Protein AF-A0A1Y4NPI0-F1 (afdb_monomer)

Sequence (183 aa):
MVLFSGTSCQINGLKGFLSKEYDKLYYVDVICHGTPSPKLWRKYVDYVEKQKNAKLISVNFRCKDDSWKDFGNKRIDEHHKAMYISKDTDPYMVMFLRDYCLRPSCYECVAKKNHKSDLTIADFWGIDNVAPEMNDGKGTSLVITRTDKGDSLFEIVSKNLIKKAVSYEVGVSHNPSEYSSVR

pLDDT: mean 94.86, std 5.23, range [67.56, 98.5]

Mean predicted aligned error: 3.74 Å

Foldseek 3Di:
DEEDEEALVVVVVVCVVVVDDDLPYAYEYELDQFDFDPVVVVVLQVVVCVVVVFHWDDKDQFAAVPANVFGGMWTATPVRDIDTDGLCPRPVSVCVVLVNGGDPCLQVPCSLVPGDGQKYKYFQPPCCPQPVVQCPRNTDMDMDGDDPSSVVVCVVCVVVDDDDDDDPCSRCVRPCSNRHGDD

Solvent-accessible surface area (backbone atoms only — not comparable to full-atom values): 10568 Å² total; per-residue (Å²): 124,45,78,50,74,48,40,39,56,53,48,45,49,50,52,64,70,63,73,64,89,53,97,54,57,44,37,36,24,36,64,50,71,66,50,61,48,73,70,56,51,52,53,50,50,54,51,52,23,65,75,66,75,45,54,77,73,47,76,37,81,72,35,46,92,90,26,72,87,71,40,16,29,34,36,27,32,74,85,68,51,75,43,80,43,51,38,88,70,36,67,67,43,42,32,53,80,59,54,72,44,49,39,75,64,32,55,65,36,62,33,39,80,52,75,72,43,21,31,38,38,38,75,36,45,60,36,77,80,75,45,46,92,66,58,84,74,78,76,45,73,36,76,45,69,66,35,74,69,23,43,58,55,46,58,75,53,44,85,81,50,96,81,79,92,73,56,69,69,69,58,42,69,60,38,58,39,51,67,39,52,50,116

Radius of gyration: 18.66 Å; Cα contacts (8 Å, |Δi|>4): 265; chains: 1; bounding box: 44×39×47 Å

Nearest PDB structures (foldseek):
  5z6u-assembly1_A  TM=3.342E-01  e=1.983E+00  Scheffersomyces stipitis CBS 6054
  7sbc-assembly1_D  TM=3.776E-01  e=4.586E+00  Acinetobacter baumannii
  7sbc-assembly1_A  TM=2.989E-01  e=3.115E+00  Acinetobacter baumannii
  7sbc-assembly1_B  TM=2.983E-01  e=5.936E+00  Acinetobacter baumannii

Structure (mmCIF, N/CA/C/O backbone):
data_AF-A0A1Y4NPI0-F1
#
_entry.id   AF-A0A1Y4NPI0-F1
#
loop_
_atom_site.group_PDB
_atom_site.id
_atom_site.type_symbol
_atom_site.label_atom_id
_atom_site.label_alt_id
_atom_site.label_comp_id
_atom_site.label_asym_id
_atom_site.label_entity_id
_atom_site.label_seq_id
_atom_site.pdbx_PDB_ins_code
_atom_site.Cartn_x
_atom_site.Cartn_y
_atom_site.Cartn_z
_atom_site.occupancy
_atom_site.B_iso_or_equiv
_atom_site.auth_seq_id
_atom_site.auth_comp_id
_atom_site.auth_asym_id
_atom_site.auth_atom_id
_atom_site.pdbx_PDB_model_num
ATOM 1 N N . MET A 1 1 ? -17.520 17.063 6.583 1.00 87.00 1 MET A N 1
ATOM 2 C CA . MET A 1 1 ? -16.908 15.743 6.832 1.00 87.00 1 MET A CA 1
ATOM 3 C C . MET A 1 1 ? -15.631 15.683 6.020 1.00 87.00 1 MET A C 1
ATOM 5 O O . MET A 1 1 ? -15.659 16.148 4.888 1.00 87.00 1 MET A O 1
ATOM 9 N N . VAL A 1 2 ? -14.540 15.184 6.594 1.00 96.81 2 VAL A N 1
ATOM 10 C CA . VAL A 1 2 ? -13.243 15.018 5.921 1.00 96.81 2 VAL A CA 1
ATOM 11 C C . VAL A 1 2 ? -12.780 13.580 6.137 1.00 96.81 2 VAL A C 1
ATOM 13 O O . VAL A 1 2 ? -12.825 13.092 7.263 1.00 96.81 2 VAL A O 1
ATOM 16 N N . LEU A 1 3 ? -12.340 12.909 5.074 1.00 97.25 3 LEU A N 1
ATOM 17 C CA . LEU A 1 3 ? -11.703 11.595 5.142 1.00 97.25 3 LEU A CA 1
ATOM 18 C C . LEU A 1 3 ? -10.249 11.752 4.709 1.00 97.25 3 LEU A C 1
ATOM 20 O O . LEU A 1 3 ? -9.977 12.242 3.614 1.00 97.25 3 LEU A O 1
ATOM 24 N N . PHE A 1 4 ? -9.325 11.349 5.572 1.00 98.19 4 PHE A N 1
ATOM 25 C CA . PHE A 1 4 ? -7.907 11.277 5.262 1.00 98.19 4 PHE A CA 1
ATOM 26 C C . PHE A 1 4 ? -7.505 9.817 5.077 1.00 98.19 4 PHE A C 1
ATOM 28 O O . PHE A 1 4 ? -7.648 9.010 5.998 1.00 98.19 4 PHE A O 1
ATOM 35 N N . SER A 1 5 ? -6.983 9.493 3.894 1.00 98.19 5 SER A N 1
ATOM 36 C CA . SER A 1 5 ? -6.496 8.155 3.570 1.00 98.19 5 SER A CA 1
ATOM 37 C C . SER A 1 5 ? -4.983 8.121 3.392 1.00 98.19 5 SER A C 1
ATOM 39 O O . SER A 1 5 ? -4.422 8.992 2.724 1.00 98.19 5 SER A O 1
ATOM 41 N N . GLY A 1 6 ? -4.323 7.091 3.917 1.00 98.00 6 GLY A N 1
ATOM 42 C CA . GLY A 1 6 ? -2.882 6.918 3.744 1.00 98.00 6 GLY A CA 1
ATOM 43 C C . GLY A 1 6 ? -2.360 5.588 4.274 1.00 98.00 6 GLY A C 1
ATOM 44 O O . GLY A 1 6 ? -3.057 4.586 4.318 1.00 98.00 6 GLY A O 1
ATOM 45 N N . THR A 1 7 ? -1.100 5.570 4.678 1.00 97.88 7 THR A N 1
ATOM 46 C CA . THR A 1 7 ? -0.498 4.469 5.442 1.00 97.88 7 THR A CA 1
ATOM 47 C C . THR A 1 7 ? -0.598 4.758 6.936 1.00 97.88 7 THR A C 1
ATOM 49 O O . THR A 1 7 ? -0.691 5.922 7.342 1.00 97.88 7 THR A O 1
ATOM 52 N N . SER A 1 8 ? -0.503 3.727 7.778 1.00 97.56 8 SER A N 1
ATOM 53 C CA . SER A 1 8 ? -0.581 3.892 9.236 1.00 97.56 8 SER A CA 1
ATOM 54 C C . SER A 1 8 ? 0.429 4.914 9.773 1.00 97.56 8 SER A C 1
ATOM 56 O O . SER A 1 8 ? 0.109 5.703 10.658 1.00 97.56 8 SER A O 1
ATOM 58 N N . CYS A 1 9 ? 1.640 4.988 9.205 1.00 98.00 9 CYS A N 1
ATOM 59 C CA . CYS A 1 9 ? 2.632 5.982 9.626 1.00 98.00 9 CYS A CA 1
ATOM 60 C C . CYS A 1 9 ? 2.266 7.421 9.217 1.00 98.00 9 CYS A C 1
ATOM 62 O O . CYS A 1 9 ? 2.554 8.349 9.973 1.00 98.00 9 CYS A O 1
ATOM 64 N N . GLN A 1 10 ? 1.589 7.624 8.082 1.00 98.19 10 GLN A N 1
ATOM 65 C CA . GLN A 1 10 ? 1.071 8.937 7.675 1.00 98.19 10 GLN A CA 1
ATOM 66 C C . GLN A 1 10 ? -0.088 9.384 8.568 1.00 98.19 10 GLN A C 1
ATOM 68 O O . GLN A 1 10 ? -0.125 10.544 8.972 1.00 98.19 10 GLN A O 1
ATOM 73 N N . ILE A 1 11 ? -0.993 8.470 8.928 1.00 98.12 11 ILE A N 1
ATOM 74 C CA . ILE A 1 11 ? -2.077 8.755 9.881 1.00 98.12 11 ILE A CA 1
ATOM 75 C C . ILE A 1 11 ? -1.506 9.100 11.252 1.00 98.12 11 ILE A C 1
ATOM 77 O O . ILE A 1 11 ? -1.892 10.109 11.841 1.00 98.12 11 ILE A O 1
ATOM 81 N N . ASN A 1 12 ? -0.535 8.326 11.739 1.00 97.31 12 ASN A N 1
ATOM 82 C CA . ASN A 1 12 ? 0.131 8.613 13.007 1.00 97.31 12 ASN A CA 1
ATOM 83 C C . ASN A 1 12 ? 0.819 9.982 12.992 1.00 97.31 12 ASN A C 1
ATOM 85 O O . ASN A 1 12 ? 0.713 10.719 13.972 1.00 97.31 12 ASN A O 1
ATOM 89 N N . GLY A 1 13 ? 1.477 10.333 11.882 1.00 97.38 13 GLY A N 1
ATOM 90 C CA . GLY A 1 13 ? 2.074 11.652 11.678 1.00 97.38 13 GLY A CA 1
ATOM 91 C C . GLY A 1 13 ? 1.036 12.774 11.710 1.00 97.38 13 GLY A C 1
ATOM 92 O O . GLY A 1 13 ? 1.218 13.748 12.437 1.00 97.38 13 GLY A O 1
ATOM 93 N N . LEU A 1 14 ? -0.082 12.617 10.993 1.00 97.81 14 LEU A N 1
ATOM 94 C CA . LEU A 1 14 ? -1.167 13.599 10.976 1.00 97.81 14 LEU A CA 1
ATOM 95 C C . LEU A 1 14 ? -1.791 13.782 12.364 1.00 97.81 14 LEU A C 1
ATOM 97 O O . LEU A 1 14 ? -1.933 14.913 12.821 1.00 97.81 14 LEU A O 1
ATOM 101 N N . LYS A 1 15 ? -2.121 12.693 13.068 1.00 96.19 15 LYS A N 1
ATOM 102 C CA . LYS A 1 15 ? -2.680 12.779 14.427 1.00 96.19 15 LYS A CA 1
ATOM 103 C C . LYS A 1 15 ? -1.695 13.411 15.409 1.00 96.19 15 LYS A C 1
ATOM 105 O O . LYS A 1 15 ? -2.104 14.222 16.235 1.00 96.19 15 LYS A O 1
ATOM 110 N N . GLY A 1 16 ? -0.407 13.081 15.295 1.00 95.75 16 GLY A N 1
ATOM 111 C CA . GLY A 1 16 ? 0.653 13.710 16.085 1.00 95.75 16 GLY A CA 1
ATOM 112 C C . GLY A 1 16 ? 0.758 15.215 15.834 1.00 95.75 16 GLY A C 1
ATOM 113 O O . GLY A 1 16 ? 0.876 15.983 16.780 1.00 95.75 16 GLY A O 1
ATOM 114 N N . PHE A 1 17 ? 0.644 15.648 14.578 1.00 97.69 17 PHE A N 1
ATOM 115 C CA . PHE A 1 17 ? 0.634 17.066 14.219 1.00 97.69 17 PHE A CA 1
ATOM 116 C C . PHE A 1 17 ? -0.606 17.799 14.752 1.00 97.69 17 PHE A C 1
ATOM 118 O O . PHE A 1 17 ? -0.489 18.872 15.336 1.00 97.69 17 PHE A O 1
ATOM 125 N N . LEU A 1 18 ? -1.794 17.215 14.579 1.00 97.31 18 LEU A N 1
ATOM 126 C CA . LEU A 1 18 ? -3.062 17.844 14.946 1.00 97.31 18 LEU A CA 1
ATOM 127 C C . LEU A 1 18 ? -3.232 18.042 16.457 1.00 97.31 18 LEU A C 1
ATOM 129 O O . LEU A 1 18 ? -3.877 19.008 16.859 1.00 97.31 18 LEU A O 1
ATOM 133 N N . SER A 1 19 ? -2.685 17.135 17.277 1.00 92.62 19 SER A N 1
ATOM 134 C CA . SER A 1 19 ? -2.681 17.208 18.751 1.00 92.62 19 SER A CA 1
ATOM 135 C C . SER A 1 19 ? -4.059 17.375 19.419 1.00 92.62 19 SER A C 1
ATOM 137 O O . SER A 1 19 ? -4.144 17.729 20.592 1.00 92.62 19 SER A O 1
ATOM 139 N N . LYS A 1 20 ? -5.149 17.114 18.690 1.00 94.69 20 LYS A N 1
ATOM 140 C CA . LYS A 1 20 ? -6.524 17.041 19.198 1.00 94.69 20 LYS A CA 1
ATOM 141 C C . LYS A 1 20 ? -7.384 16.173 18.286 1.00 94.69 20 LYS A C 1
ATOM 143 O O . LYS A 1 20 ? -7.053 15.974 17.115 1.00 94.69 20 LYS A O 1
ATOM 148 N N . GLU A 1 21 ? -8.494 15.685 18.823 1.00 92.75 21 GLU A N 1
ATOM 149 C CA . GLU A 1 21 ? -9.473 14.910 18.065 1.00 92.75 21 GLU A CA 1
ATOM 150 C C . GLU A 1 21 ? -10.467 15.820 17.333 1.00 92.75 21 GLU A C 1
ATOM 152 O O . GLU A 1 21 ? -10.710 16.966 17.719 1.00 92.75 21 GLU A O 1
ATOM 157 N N . TYR A 1 22 ? -11.020 15.300 16.239 1.00 96.25 22 TYR A N 1
ATOM 158 C CA . TYR A 1 22 ? -11.990 15.994 15.400 1.00 96.25 22 TYR A CA 1
ATOM 159 C C . TYR A 1 22 ? -13.104 15.026 15.012 1.00 96.25 22 TYR A C 1
ATOM 161 O O . TYR A 1 22 ? -12.880 14.103 14.227 1.00 96.25 22 TYR A O 1
ATOM 169 N N . ASP A 1 23 ? -14.320 15.290 15.479 1.00 94.50 23 ASP A N 1
ATOM 170 C CA . ASP A 1 23 ? -15.471 14.395 15.279 1.00 94.50 23 ASP A CA 1
ATOM 171 C C . ASP A 1 23 ? -15.806 14.165 13.799 1.00 94.50 23 ASP A C 1
ATOM 173 O O . ASP A 1 23 ? -16.295 13.109 13.410 1.00 94.50 23 ASP A O 1
ATOM 177 N N . LYS A 1 24 ? -15.522 15.157 12.946 1.00 96.00 24 LYS A N 1
ATOM 178 C CA . LYS A 1 24 ? -15.832 15.131 11.506 1.00 96.00 24 LYS A CA 1
ATOM 179 C C . LYS A 1 24 ? -14.647 14.725 10.620 1.00 96.00 24 LYS A C 1
ATOM 181 O O . LYS A 1 24 ? -14.767 14.869 9.399 1.00 96.00 24 LYS A O 1
ATOM 186 N N . LEU A 1 25 ? -13.531 14.278 11.205 1.00 97.69 25 LEU A N 1
ATOM 187 C CA . LEU A 1 25 ? -12.340 13.793 10.499 1.00 97.69 25 LEU A CA 1
ATOM 188 C C . LEU A 1 25 ? -12.202 12.281 10.686 1.00 97.69 25 LEU A C 1
ATOM 190 O O . LEU A 1 25 ? -12.103 11.810 11.815 1.00 97.69 25 LEU A O 1
ATOM 194 N N . TYR A 1 26 ? -12.161 11.539 9.584 1.00 98.00 26 TYR A N 1
ATOM 195 C CA . TYR A 1 26 ? -12.028 10.084 9.557 1.00 98.00 26 TYR A CA 1
ATOM 196 C C . TYR A 1 26 ? -10.663 9.686 9.006 1.00 98.00 26 TYR A C 1
ATOM 198 O O . TYR A 1 26 ? -10.179 10.296 8.050 1.00 98.00 26 TYR A O 1
ATOM 206 N N . TYR A 1 27 ? -10.062 8.656 9.587 1.00 98.31 27 TYR A N 1
ATOM 207 C CA . TYR A 1 27 ? -8.740 8.160 9.225 1.00 98.31 27 TYR A CA 1
ATOM 208 C C . TYR A 1 27 ? -8.855 6.749 8.647 1.00 98.31 27 TYR A C 1
ATOM 210 O O . TYR A 1 27 ? -9.288 5.833 9.343 1.00 98.31 27 TYR A O 1
ATOM 218 N N . VAL A 1 28 ? -8.448 6.559 7.394 1.00 98.44 28 VAL A N 1
ATOM 219 C CA . VAL A 1 28 ? -8.461 5.244 6.733 1.00 98.44 28 VAL A CA 1
ATOM 220 C C . VAL A 1 28 ? -7.054 4.895 6.276 1.00 98.44 28 VAL A C 1
ATOM 222 O O . VAL A 1 28 ? -6.477 5.625 5.472 1.00 98.44 28 VAL A O 1
ATOM 225 N N . ASP A 1 29 ? -6.470 3.806 6.766 1.00 98.50 29 ASP A N 1
ATOM 226 C CA . ASP A 1 29 ? -5.200 3.307 6.229 1.00 98.50 29 ASP A CA 1
ATOM 227 C C . ASP A 1 29 ? -5.335 2.015 5.441 1.00 98.50 29 ASP A C 1
ATOM 229 O O . ASP A 1 29 ? -6.367 1.347 5.417 1.00 98.50 29 ASP A O 1
ATOM 233 N N . VAL A 1 30 ? -4.240 1.691 4.761 1.00 98.19 30 VAL A N 1
ATOM 234 C CA . VAL A 1 30 ? -4.001 0.376 4.191 1.00 98.19 30 VAL A CA 1
ATOM 235 C C . VAL A 1 30 ? -2.908 -0.360 4.953 1.00 98.19 30 VAL A C 1
ATOM 237 O O . VAL A 1 30 ? -1.942 0.267 5.408 1.00 98.19 30 VAL A O 1
ATOM 240 N N . ILE A 1 31 ? -3.015 -1.692 5.033 1.00 97.88 31 ILE A N 1
ATOM 241 C CA . ILE A 1 31 ? -1.885 -2.514 5.486 1.00 97.88 31 ILE A CA 1
ATOM 242 C C . ILE A 1 31 ? -0.708 -2.259 4.546 1.00 97.88 31 ILE A C 1
ATOM 244 O O . ILE A 1 31 ? -0.799 -2.441 3.331 1.00 97.88 31 ILE A O 1
ATOM 248 N N . CYS A 1 32 ? 0.409 -1.822 5.122 1.00 97.06 32 CYS A N 1
ATOM 249 C CA . CYS A 1 32 ? 1.576 -1.385 4.376 1.00 97.06 32 CYS A CA 1
ATOM 250 C C . CYS A 1 32 ? 2.742 -2.351 4.580 1.00 97.06 32 CYS A C 1
ATOM 252 O O . CYS A 1 32 ? 3.193 -2.588 5.702 1.00 97.06 32 CYS A O 1
ATOM 254 N N . HIS A 1 33 ? 3.269 -2.868 3.473 1.00 96.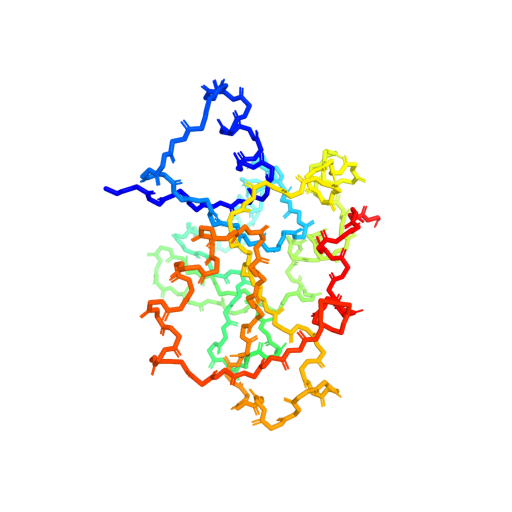38 33 HIS A N 1
ATOM 255 C CA . HIS A 1 33 ? 4.487 -3.670 3.476 1.00 96.38 33 HIS A CA 1
ATOM 256 C C . HIS A 1 33 ? 5.703 -2.798 3.832 1.00 96.38 33 HIS A C 1
ATOM 258 O O . HIS A 1 33 ? 6.304 -2.950 4.896 1.00 96.38 33 HIS A O 1
ATOM 264 N N . GLY A 1 34 ? 5.974 -1.794 2.999 1.00 96.56 34 GLY A N 1
ATOM 265 C CA . GLY A 1 34 ? 7.041 -0.814 3.153 1.00 96.56 34 GLY A CA 1
ATOM 266 C C . GLY A 1 34 ? 7.103 0.080 1.918 1.00 96.56 34 GLY A C 1
ATOM 267 O O . GLY A 1 34 ? 6.308 -0.066 0.991 1.00 96.56 34 GLY A O 1
ATOM 268 N N . 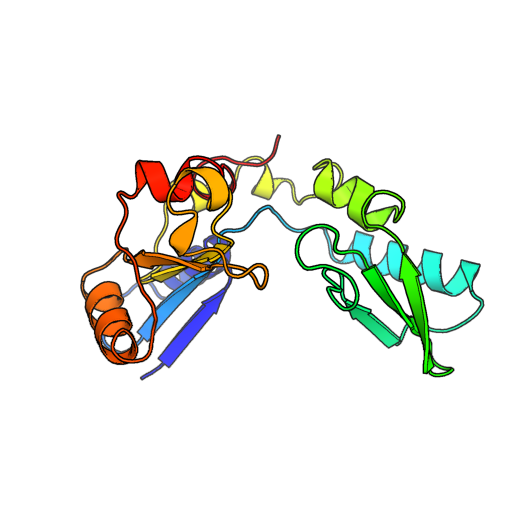THR A 1 35 ? 8.038 1.027 1.883 1.00 96.38 35 THR A N 1
ATOM 269 C CA . THR A 1 35 ? 8.217 1.881 0.703 1.00 96.38 35 THR A CA 1
ATOM 270 C C . THR A 1 35 ? 9.696 2.120 0.410 1.00 96.38 35 THR A C 1
ATOM 272 O O . THR A 1 35 ? 10.457 2.412 1.340 1.00 96.38 35 THR A O 1
ATOM 275 N N . PRO A 1 36 ? 10.129 2.022 -0.859 1.00 96.50 36 PRO A N 1
ATOM 276 C CA . PRO A 1 36 ? 11.465 2.434 -1.255 1.00 96.50 36 PRO A CA 1
ATOM 277 C C . PRO A 1 36 ? 11.681 3.949 -1.219 1.00 96.50 36 PRO A C 1
ATOM 279 O O . PRO A 1 36 ? 10.761 4.756 -1.057 1.00 96.50 36 PRO A O 1
ATOM 282 N N . SER A 1 37 ? 12.934 4.374 -1.394 1.00 95.94 37 SER A N 1
ATOM 283 C CA . SER A 1 37 ? 13.246 5.802 -1.509 1.00 95.94 37 SER A CA 1
ATOM 284 C C . SER A 1 37 ? 12.882 6.365 -2.899 1.00 95.94 37 SER A C 1
ATOM 286 O O . SER A 1 37 ? 13.110 5.700 -3.914 1.00 95.94 37 SER A O 1
ATOM 288 N N . PRO A 1 38 ? 12.440 7.637 -2.996 1.00 96.31 38 PRO A N 1
ATOM 289 C CA . PRO A 1 38 ? 12.256 8.320 -4.279 1.00 96.31 38 PRO A CA 1
ATOM 290 C C . PRO A 1 38 ? 13.533 8.363 -5.128 1.00 96.31 38 PRO A C 1
ATOM 292 O O . PRO A 1 38 ? 13.471 8.403 -6.353 1.00 96.31 38 PRO A O 1
ATOM 295 N N . LYS A 1 39 ? 14.709 8.334 -4.485 1.00 97.38 39 LYS A N 1
ATOM 296 C CA . LYS A 1 39 ? 16.005 8.270 -5.170 1.00 97.38 39 LYS A CA 1
ATOM 297 C C . LYS A 1 39 ? 16.181 6.949 -5.921 1.00 97.38 39 LYS A C 1
ATOM 299 O O . LYS A 1 39 ? 16.670 6.973 -7.046 1.00 97.38 39 LYS A O 1
ATOM 304 N N . LEU A 1 40 ? 15.782 5.821 -5.329 1.00 97.12 40 LEU A N 1
ATOM 305 C CA . LEU A 1 40 ? 15.831 4.532 -6.020 1.00 97.12 40 LEU A CA 1
ATOM 306 C C . LEU A 1 40 ? 14.838 4.483 -7.182 1.00 97.12 40 LEU A C 1
ATOM 308 O O . LEU A 1 40 ? 15.198 4.009 -8.252 1.00 97.12 40 LEU A O 1
ATOM 312 N N . TRP A 1 41 ? 13.629 5.019 -6.994 1.00 97.19 41 TRP A N 1
ATOM 313 C CA . TRP A 1 41 ? 12.652 5.129 -8.079 1.00 97.19 41 TRP A CA 1
ATOM 314 C C . TRP A 1 41 ? 13.228 5.870 -9.292 1.00 97.19 41 TRP A C 1
ATOM 316 O O . TRP A 1 41 ? 13.213 5.329 -10.391 1.00 97.19 41 TRP A O 1
ATOM 326 N N . ARG A 1 42 ? 13.838 7.046 -9.095 1.00 98.00 42 ARG A N 1
ATOM 327 C CA . ARG A 1 42 ? 14.481 7.795 -10.193 1.00 98.00 42 ARG A CA 1
ATOM 328 C C . ARG A 1 42 ? 15.573 6.985 -10.894 1.00 98.00 42 ARG A C 1
ATOM 330 O O . ARG A 1 42 ? 15.590 6.932 -12.113 1.00 98.00 42 ARG A O 1
ATOM 337 N N . LYS A 1 43 ? 16.425 6.280 -10.136 1.00 98.06 43 LYS A N 1
ATOM 338 C CA . LYS A 1 43 ? 17.445 5.391 -10.720 1.00 98.06 43 LYS A CA 1
ATOM 339 C C . LYS A 1 43 ? 16.840 4.266 -11.560 1.00 98.06 43 LYS A C 1
ATOM 341 O O . LYS A 1 43 ? 17.419 3.896 -12.574 1.00 98.06 43 LYS A O 1
ATOM 346 N N . TYR A 1 44 ? 15.712 3.706 -11.128 1.00 97.31 44 TYR A N 1
ATOM 347 C CA . TYR A 1 44 ? 15.000 2.693 -11.898 1.00 97.31 44 TYR A CA 1
ATOM 348 C C . TYR A 1 44 ? 14.416 3.273 -13.187 1.00 97.31 44 TYR A C 1
ATOM 350 O O . TYR A 1 44 ? 14.593 2.662 -14.235 1.00 97.31 44 TYR A O 1
ATOM 358 N N . VAL A 1 45 ? 13.795 4.457 -13.133 1.00 97.88 45 VAL A N 1
ATOM 359 C CA . VAL A 1 45 ? 13.316 5.159 -14.336 1.00 97.88 45 VAL A CA 1
ATOM 360 C C . VAL A 1 45 ? 14.475 5.366 -15.312 1.00 97.88 45 VAL A C 1
ATOM 362 O O . VAL A 1 45 ? 14.400 4.882 -16.435 1.00 97.88 45 VAL A O 1
ATOM 365 N N . ASP A 1 46 ? 15.592 5.946 -14.862 1.00 98.25 46 ASP A N 1
ATOM 366 C CA . ASP A 1 46 ? 16.781 6.167 -15.700 1.00 98.25 46 ASP A CA 1
ATOM 367 C C . ASP A 1 46 ? 17.321 4.864 -16.313 1.00 98.25 46 ASP A C 1
ATOM 369 O O . ASP A 1 46 ? 17.747 4.835 -17.467 1.00 98.25 46 ASP A O 1
ATOM 373 N N . TYR A 1 47 ? 17.330 3.776 -15.537 1.00 97.12 47 TYR A N 1
ATOM 374 C CA . TYR A 1 47 ? 17.747 2.455 -16.002 1.00 97.12 47 TYR A CA 1
ATOM 375 C C . TYR A 1 47 ? 16.834 1.936 -17.120 1.00 97.12 47 TYR A C 1
ATOM 377 O O . TYR A 1 47 ? 17.331 1.503 -18.161 1.00 97.12 47 TYR A O 1
ATOM 385 N N . VAL A 1 48 ? 15.514 2.010 -16.932 1.00 96.44 48 VAL A N 1
ATOM 386 C CA . VAL A 1 48 ? 14.527 1.562 -17.923 1.00 96.44 48 VAL A CA 1
ATOM 387 C C . VAL A 1 48 ? 14.606 2.406 -19.193 1.00 96.44 48 VAL A C 1
ATOM 389 O O . VAL A 1 48 ? 14.657 1.842 -20.287 1.00 96.44 48 VAL A O 1
ATOM 392 N N . GLU A 1 49 ? 14.670 3.731 -19.059 1.00 97.62 49 GLU A N 1
ATOM 393 C CA . GLU A 1 49 ? 14.734 4.650 -20.200 1.00 97.62 49 GLU A CA 1
ATOM 394 C C . GLU A 1 49 ? 15.995 4.424 -21.039 1.00 97.62 49 GLU A C 1
ATOM 396 O O . GLU A 1 49 ? 15.915 4.344 -22.263 1.00 97.62 49 GLU A O 1
ATOM 401 N N . LYS A 1 50 ? 17.158 4.223 -20.402 1.00 97.12 50 LYS A N 1
ATOM 402 C CA . LYS A 1 50 ? 18.412 3.909 -21.111 1.00 97.12 50 LYS A CA 1
ATOM 403 C C . LYS A 1 50 ? 18.357 2.572 -21.842 1.00 97.12 50 LYS A C 1
ATOM 405 O O . LYS A 1 50 ? 18.864 2.471 -22.953 1.00 97.12 50 LYS A O 1
ATOM 410 N N . GLN A 1 51 ? 17.750 1.549 -21.241 1.00 94.56 51 GLN A N 1
ATOM 411 C CA . GLN A 1 51 ? 17.624 0.234 -21.877 1.00 94.56 51 GLN A CA 1
ATOM 412 C C . GLN A 1 51 ? 16.697 0.235 -23.092 1.00 94.56 51 GLN A C 1
ATOM 414 O O . GLN A 1 51 ? 16.868 -0.591 -23.988 1.00 94.56 51 GLN A O 1
ATOM 419 N N . LYS A 1 52 ? 15.679 1.101 -23.097 1.00 92.62 52 LYS A N 1
ATOM 420 C CA . LYS A 1 52 ? 14.681 1.171 -24.173 1.00 92.62 52 LYS A CA 1
ATOM 421 C C . LYS A 1 52 ? 14.918 2.313 -25.151 1.00 92.62 52 LYS A C 1
ATOM 423 O O . LYS A 1 52 ? 14.283 2.315 -26.198 1.00 92.62 52 LYS A O 1
ATOM 428 N N . ASN A 1 53 ? 15.837 3.224 -24.831 1.00 95.81 53 ASN A N 1
ATOM 429 C CA . ASN A 1 53 ? 16.056 4.468 -25.560 1.00 95.81 53 ASN A CA 1
ATOM 430 C C . ASN A 1 53 ? 14.740 5.240 -25.790 1.00 95.81 53 ASN A C 1
ATOM 432 O O . ASN A 1 53 ? 14.482 5.715 -26.890 1.00 95.81 53 ASN A O 1
ATOM 436 N N . ALA A 1 54 ? 13.892 5.292 -24.758 1.00 97.25 54 ALA A N 1
ATOM 437 C CA . ALA A 1 54 ? 12.571 5.919 -24.785 1.00 97.25 54 ALA A CA 1
ATOM 438 C C . ALA A 1 54 ? 12.169 6.373 -23.376 1.00 97.25 54 ALA A C 1
ATOM 440 O O . ALA A 1 54 ? 12.538 5.725 -22.389 1.00 97.25 54 ALA A O 1
ATOM 441 N N . LYS A 1 55 ? 11.403 7.462 -23.269 1.00 97.94 55 LYS A N 1
ATOM 442 C CA . LYS A 1 55 ? 10.886 7.972 -21.990 1.00 97.94 55 LYS A CA 1
ATOM 443 C C . LYS A 1 55 ? 9.801 7.084 -21.402 1.00 97.94 55 LYS A C 1
ATOM 445 O O . LYS A 1 55 ? 8.905 6.634 -22.109 1.00 97.94 55 LYS A O 1
ATOM 450 N N . LEU A 1 56 ? 9.857 6.865 -20.090 1.00 97.69 56 LEU A N 1
ATOM 451 C CA . LEU A 1 56 ? 8.859 6.098 -19.349 1.00 97.69 56 LEU A CA 1
ATOM 452 C C . LEU A 1 56 ? 7.766 7.043 -18.844 1.00 97.69 56 LEU A C 1
ATOM 454 O O . LEU A 1 56 ? 8.020 7.872 -17.972 1.00 97.69 56 LEU A O 1
ATOM 458 N N . ILE A 1 57 ? 6.543 6.901 -19.354 1.00 97.44 57 ILE A N 1
ATOM 459 C CA . ILE A 1 57 ? 5.435 7.817 -19.031 1.00 97.44 57 ILE A CA 1
ATOM 460 C C . ILE A 1 57 ? 4.443 7.234 -18.021 1.00 97.44 57 ILE A C 1
ATOM 462 O O . ILE A 1 57 ? 3.736 7.984 -17.352 1.00 97.44 57 ILE A O 1
ATOM 466 N N . SER A 1 58 ? 4.378 5.906 -17.885 1.00 96.94 58 SER A N 1
ATOM 467 C CA . SER A 1 58 ? 3.484 5.251 -16.926 1.00 96.94 58 SER A CA 1
ATOM 468 C C . SER A 1 58 ? 4.031 3.911 -16.449 1.00 96.94 58 SER A C 1
ATOM 470 O O . SER A 1 58 ? 4.643 3.161 -17.215 1.00 96.94 58 SER A O 1
ATOM 472 N N . VAL A 1 59 ? 3.779 3.603 -15.175 1.00 95.56 59 VAL A N 1
ATOM 473 C CA . VAL A 1 59 ? 4.052 2.302 -14.560 1.00 95.56 59 VAL A CA 1
ATOM 474 C C . VAL A 1 59 ? 2.881 1.896 -13.678 1.00 95.56 59 VAL A C 1
ATOM 476 O O . VAL A 1 59 ? 2.442 2.654 -12.817 1.00 95.56 59 VAL A O 1
ATOM 479 N N . ASN A 1 60 ? 2.431 0.660 -13.849 1.00 94.75 60 ASN A N 1
ATOM 480 C CA . ASN A 1 60 ? 1.556 -0.043 -12.928 1.00 94.75 60 ASN A CA 1
ATOM 481 C C . ASN A 1 60 ? 2.320 -1.243 -12.358 1.00 94.75 60 ASN A C 1
ATOM 483 O O . ASN A 1 60 ? 2.545 -2.213 -13.076 1.00 94.75 60 ASN A O 1
ATOM 487 N N . PHE A 1 61 ? 2.700 -1.180 -11.079 1.00 92.69 61 PHE A N 1
ATOM 488 C CA . PHE A 1 61 ? 3.431 -2.252 -10.385 1.00 92.69 61 PHE A CA 1
ATOM 489 C C . PHE A 1 61 ? 2.581 -3.484 -10.041 1.00 92.69 61 PHE A C 1
ATOM 491 O O . PHE A 1 61 ? 3.079 -4.490 -9.537 1.00 92.69 61 PHE A O 1
ATOM 498 N N . ARG A 1 62 ? 1.269 -3.377 -10.244 1.00 89.00 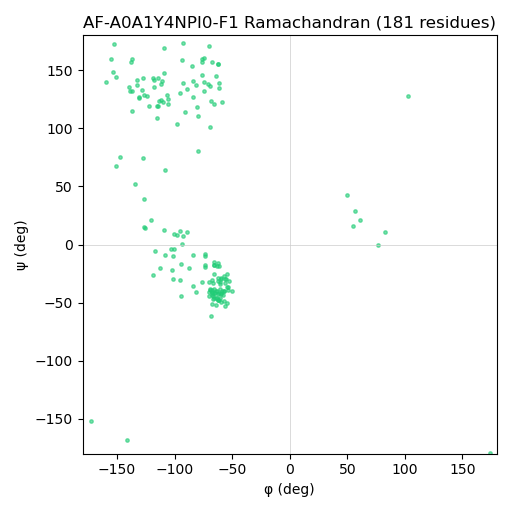62 ARG A N 1
ATOM 499 C CA . ARG A 1 62 ? 0.302 -4.421 -9.932 1.00 89.00 62 ARG A CA 1
ATOM 500 C C . ARG A 1 62 ? -0.674 -4.583 -11.090 1.00 89.00 62 ARG A C 1
ATOM 502 O O . ARG A 1 62 ? -1.888 -4.499 -10.916 1.00 89.00 62 ARG A O 1
ATOM 509 N N . CYS A 1 63 ? -0.123 -4.760 -12.287 1.00 89.25 63 CYS A N 1
ATOM 510 C CA . CYS A 1 63 ? -0.885 -5.038 -13.492 1.00 89.25 63 CYS A CA 1
ATOM 511 C C . CYS A 1 63 ? -1.503 -6.431 -13.407 1.00 89.25 63 CYS A C 1
ATOM 513 O O . CYS A 1 63 ? -0.788 -7.414 -13.225 1.00 89.25 63 CYS A O 1
ATOM 515 N N . LYS A 1 64 ? -2.828 -6.484 -13.554 1.00 84.94 64 LYS A N 1
ATOM 516 C CA . LYS A 1 64 ? -3.654 -7.691 -13.418 1.00 84.94 64 LYS A CA 1
ATOM 517 C C . LYS A 1 64 ? -4.426 -8.011 -14.695 1.00 84.94 64 LYS A C 1
ATOM 519 O O . LYS A 1 64 ? -5.437 -8.697 -14.623 1.00 84.94 64 LYS A O 1
ATOM 524 N N . ASP A 1 65 ? -3.964 -7.488 -15.833 1.00 82.19 65 ASP A N 1
ATOM 525 C CA . ASP A 1 65 ? -4.596 -7.705 -17.139 1.00 82.19 65 ASP A CA 1
ATOM 526 C C . ASP A 1 65 ? -4.765 -9.211 -17.426 1.00 82.19 65 ASP A C 1
ATOM 528 O O . ASP A 1 65 ? -5.822 -9.618 -17.898 1.00 82.19 65 ASP A O 1
ATOM 532 N N . ASP A 1 66 ? -3.771 -10.029 -17.047 1.00 69.00 66 ASP A N 1
ATOM 533 C CA . ASP A 1 66 ? -3.780 -11.480 -17.279 1.00 69.00 66 ASP A CA 1
ATOM 534 C C . ASP A 1 66 ? -4.161 -12.314 -16.035 1.00 69.00 66 ASP A C 1
ATOM 536 O O . ASP A 1 66 ? -4.719 -13.403 -16.164 1.00 69.00 66 ASP A O 1
ATOM 540 N N . SER A 1 67 ? -3.865 -11.845 -14.813 1.00 68.56 67 SER A N 1
ATOM 541 C CA . SER A 1 67 ? -4.146 -12.586 -13.570 1.00 68.56 67 SER A CA 1
ATOM 542 C C . SER A 1 67 ? -4.180 -11.688 -12.329 1.00 68.56 67 SER A C 1
ATOM 544 O O . SER A 1 67 ? -3.321 -10.826 -12.143 1.00 68.56 67 SER A O 1
ATOM 546 N N . TRP A 1 68 ? -5.130 -11.939 -11.415 1.00 69.19 68 TRP A N 1
ATOM 547 C CA . TRP A 1 68 ? -5.114 -11.334 -10.075 1.00 69.19 68 TRP A CA 1
ATOM 548 C C . TRP A 1 68 ? -3.972 -11.886 -9.206 1.00 69.19 68 TRP A C 1
ATOM 550 O O . TRP A 1 68 ? -3.360 -11.132 -8.443 1.00 69.19 68 TRP A O 1
ATOM 560 N N . LYS A 1 69 ? -3.703 -13.199 -9.309 1.00 67.56 69 LYS A N 1
ATOM 561 C CA . LYS A 1 69 ? -2.730 -13.916 -8.466 1.00 67.56 69 LYS A CA 1
ATOM 562 C C . LYS A 1 69 ? -1.293 -13.732 -8.963 1.00 67.56 69 LYS A C 1
ATOM 564 O O . LYS A 1 69 ? -0.405 -13.517 -8.143 1.00 67.56 69 LYS A O 1
ATOM 569 N N . ASP A 1 70 ? -1.078 -13.765 -10.276 1.00 70.69 70 ASP A N 1
ATOM 570 C CA . ASP A 1 70 ? 0.244 -13.613 -10.900 1.00 70.69 70 ASP A CA 1
ATOM 571 C C . ASP A 1 70 ? 0.363 -12.263 -11.613 1.00 70.69 70 ASP A C 1
ATOM 573 O O . ASP A 1 70 ? 0.422 -12.162 -12.836 1.00 70.69 70 ASP A O 1
ATOM 577 N N . PHE A 1 71 ? 0.299 -11.199 -10.813 1.00 80.94 71 PHE A N 1
ATOM 578 C CA . PHE A 1 71 ? 0.442 -9.840 -11.315 1.00 80.94 71 PHE A CA 1
ATOM 579 C C . PHE A 1 71 ? 1.910 -9.513 -11.615 1.00 80.94 71 PHE A C 1
ATOM 581 O O . PHE A 1 71 ? 2.841 -10.037 -10.996 1.00 80.94 71 PHE A O 1
ATOM 588 N N . GLY A 1 72 ? 2.110 -8.540 -12.493 1.00 86.12 72 GLY A N 1
ATOM 589 C CA . GLY A 1 72 ? 3.431 -8.028 -12.835 1.00 86.12 72 GLY A CA 1
ATOM 590 C C . GLY A 1 72 ? 3.418 -6.526 -13.033 1.00 86.12 72 GLY A C 1
ATOM 591 O O . GLY A 1 72 ? 2.447 -5.836 -12.713 1.00 86.12 72 GLY A O 1
ATOM 592 N N . ASN A 1 73 ? 4.508 -6.012 -13.583 1.00 91.12 73 ASN A N 1
ATOM 593 C CA . ASN A 1 73 ? 4.614 -4.601 -13.893 1.00 91.12 73 ASN A CA 1
ATOM 594 C C . ASN A 1 73 ? 4.231 -4.356 -15.344 1.00 91.12 73 ASN A C 1
ATOM 596 O O . ASN A 1 73 ? 4.795 -4.963 -16.254 1.00 91.12 73 ASN A O 1
ATOM 600 N N . LYS A 1 74 ? 3.344 -3.389 -15.561 1.00 94.12 74 LYS A N 1
ATOM 601 C CA . LYS A 1 74 ? 3.074 -2.828 -16.883 1.00 94.12 74 LYS A CA 1
ATOM 602 C C . LYS A 1 74 ? 3.705 -1.454 -16.980 1.00 94.12 74 LYS A C 1
ATOM 604 O O . LYS A 1 74 ? 3.450 -0.590 -16.146 1.00 94.12 74 LYS A O 1
ATOM 609 N N . ARG A 1 75 ? 4.533 -1.262 -17.997 1.00 95.06 75 ARG A N 1
ATOM 610 C CA . ARG A 1 75 ? 5.216 -0.007 -18.310 1.00 95.06 75 ARG A CA 1
ATOM 611 C C . ARG A 1 75 ? 4.699 0.513 -19.643 1.00 95.06 75 ARG A C 1
ATOM 613 O O . ARG A 1 75 ? 4.441 -0.291 -20.536 1.00 95.06 75 ARG A O 1
ATOM 620 N N . ILE A 1 76 ? 4.561 1.824 -19.776 1.00 96.44 76 ILE A N 1
ATOM 621 C CA . ILE A 1 76 ? 4.193 2.481 -21.034 1.00 96.44 76 ILE A CA 1
ATOM 622 C C . ILE A 1 76 ? 5.242 3.550 -21.321 1.00 96.44 76 ILE A C 1
ATOM 624 O O . ILE A 1 76 ? 5.557 4.351 -20.435 1.00 96.44 76 ILE A O 1
ATOM 628 N N . ASP A 1 77 ? 5.795 3.529 -22.531 1.00 97.12 77 ASP A N 1
ATOM 629 C CA . ASP A 1 77 ? 6.750 4.533 -23.003 1.00 97.12 77 ASP A CA 1
ATOM 630 C C . ASP A 1 77 ? 6.074 5.693 -23.756 1.00 97.12 77 ASP A C 1
ATOM 632 O O . ASP A 1 77 ? 4.868 5.679 -24.010 1.00 97.12 77 ASP A O 1
ATOM 636 N N . GLU A 1 78 ? 6.847 6.722 -24.104 1.00 97.50 78 GLU A N 1
ATOM 637 C CA . GLU A 1 78 ? 6.369 7.905 -24.840 1.00 97.50 78 GLU A CA 1
ATOM 638 C C . GLU A 1 78 ? 5.807 7.598 -26.236 1.00 97.50 78 GLU A C 1
ATOM 640 O O . GLU A 1 78 ? 5.030 8.382 -26.782 1.00 97.50 78 GLU A O 1
ATOM 645 N N . HIS A 1 79 ? 6.128 6.432 -26.798 1.00 96.88 79 HIS A N 1
ATOM 646 C CA . HIS A 1 79 ? 5.557 5.937 -28.049 1.00 96.88 79 HIS A CA 1
ATOM 647 C C . HIS A 1 79 ? 4.274 5.121 -27.824 1.00 96.88 79 HIS A C 1
ATOM 649 O O . HIS A 1 79 ? 3.780 4.483 -28.752 1.00 96.88 79 HIS A O 1
ATOM 655 N N . HIS A 1 80 ? 3.719 5.152 -26.606 1.00 96.06 80 HIS A N 1
ATOM 656 C CA . HIS A 1 80 ? 2.531 4.409 -26.177 1.00 96.06 80 HIS A CA 1
ATOM 657 C C . HIS A 1 80 ? 2.688 2.885 -26.270 1.00 96.06 80 HIS A C 1
ATOM 659 O O . HIS A 1 80 ? 1.699 2.145 -26.283 1.00 96.06 80 HIS A O 1
ATOM 665 N N . LYS A 1 81 ? 3.924 2.378 -26.291 1.00 94.94 81 LYS A N 1
ATOM 666 C CA . LYS A 1 81 ? 4.181 0.942 -26.295 1.00 94.94 81 LYS A CA 1
ATOM 667 C C . LYS A 1 81 ? 4.072 0.402 -24.874 1.00 94.94 81 LYS A C 1
ATOM 669 O O . LYS A 1 81 ? 4.836 0.775 -23.984 1.00 94.94 81 LYS A O 1
ATOM 674 N N . ALA A 1 82 ? 3.127 -0.513 -24.671 1.00 93.44 82 ALA A N 1
ATOM 675 C CA . ALA A 1 82 ? 2.981 -1.233 -23.415 1.00 93.44 82 ALA A CA 1
ATOM 676 C C . ALA A 1 82 ? 3.962 -2.414 -23.338 1.00 93.44 82 ALA A C 1
ATOM 678 O O . ALA A 1 82 ? 4.133 -3.169 -24.296 1.00 93.44 82 ALA A O 1
ATOM 679 N N . MET A 1 83 ? 4.579 -2.597 -22.175 1.00 91.94 83 MET A N 1
ATOM 680 C CA . MET A 1 83 ? 5.447 -3.728 -21.866 1.00 91.94 83 MET A CA 1
ATOM 681 C C . MET A 1 83 ? 5.049 -4.336 -20.532 1.00 91.94 83 MET A C 1
ATOM 683 O O . MET A 1 83 ? 5.012 -3.633 -19.522 1.00 91.94 83 MET A O 1
ATOM 687 N N . TYR A 1 84 ? 4.812 -5.643 -20.533 1.00 92.38 84 TYR A N 1
ATOM 688 C CA . TYR A 1 84 ? 4.673 -6.426 -19.316 1.00 92.38 84 TYR A CA 1
ATOM 689 C C . TYR A 1 84 ? 6.023 -7.022 -18.912 1.00 92.38 84 TYR A C 1
ATOM 691 O O . TYR A 1 84 ? 6.786 -7.492 -19.758 1.00 92.38 84 TYR A O 1
ATOM 699 N N . ILE A 1 85 ? 6.321 -6.999 -17.618 1.00 90.75 85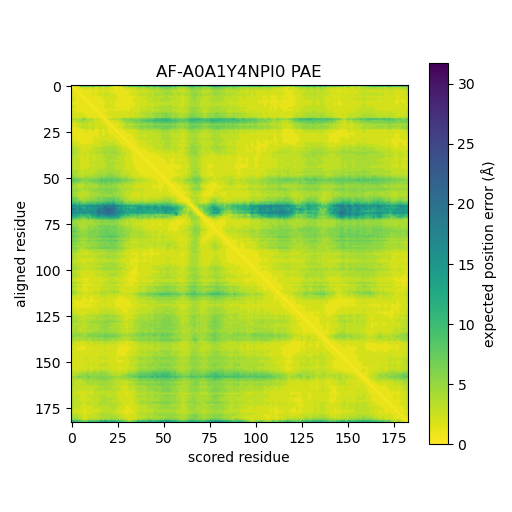 ILE A N 1
ATOM 700 C CA . ILE A 1 85 ? 7.468 -7.679 -17.024 1.00 90.75 85 ILE A CA 1
ATOM 701 C C . ILE A 1 85 ? 7.032 -8.324 -15.711 1.00 90.75 85 ILE A C 1
ATOM 703 O O . ILE A 1 85 ? 6.387 -7.686 -14.878 1.00 90.75 85 ILE A O 1
ATOM 707 N N . SER A 1 86 ? 7.385 -9.596 -15.521 1.00 91.00 86 SER A N 1
ATOM 708 C CA . SER A 1 86 ? 7.072 -10.300 -14.277 1.00 91.00 86 SER A CA 1
ATOM 709 C C . SER A 1 86 ? 7.750 -9.615 -13.088 1.00 91.00 86 SER A C 1
ATOM 711 O O . SER A 1 86 ? 8.928 -9.241 -13.161 1.00 91.00 86 SER A O 1
ATOM 713 N N . LYS A 1 87 ? 7.022 -9.516 -11.969 1.00 89.94 87 LYS A N 1
ATOM 714 C CA . LYS A 1 87 ? 7.530 -9.031 -10.675 1.00 89.94 87 LYS A CA 1
ATOM 715 C C . LYS A 1 87 ? 8.775 -9.791 -10.194 1.00 89.94 87 LYS A C 1
ATOM 717 O O . LYS A 1 87 ? 9.583 -9.221 -9.469 1.00 89.94 87 LYS A O 1
ATOM 722 N N . ASP A 1 88 ? 8.949 -11.040 -10.629 1.00 91.25 88 ASP A N 1
ATOM 723 C CA . ASP A 1 88 ? 10.060 -11.909 -10.222 1.00 91.25 88 ASP A CA 1
ATOM 724 C C . ASP A 1 88 ? 11.335 -11.660 -11.046 1.00 91.25 88 ASP A C 1
ATOM 726 O O . ASP A 1 88 ? 12.407 -12.165 -10.716 1.00 91.25 88 ASP A O 1
ATOM 730 N N . THR A 1 89 ? 11.229 -10.858 -12.111 1.00 92.44 89 THR A N 1
ATOM 731 C CA . THR A 1 89 ? 12.342 -10.505 -13.011 1.00 92.44 89 THR A CA 1
ATOM 732 C C . THR A 1 89 ? 12.633 -9.009 -13.044 1.00 92.44 89 THR A C 1
ATOM 734 O O . THR A 1 89 ? 13.760 -8.599 -13.320 1.00 92.44 89 THR A O 1
ATOM 737 N N . ASP A 1 90 ? 11.636 -8.172 -12.752 1.00 94.25 90 ASP A N 1
ATOM 738 C CA . ASP A 1 90 ? 11.819 -6.732 -12.668 1.00 94.25 90 ASP A CA 1
ATOM 739 C C . ASP A 1 90 ? 12.746 -6.381 -11.490 1.00 94.25 90 ASP A C 1
ATOM 741 O O . ASP A 1 90 ? 12.405 -6.670 -10.342 1.00 94.25 90 ASP A O 1
ATOM 745 N N . PRO A 1 91 ? 13.894 -5.718 -11.721 1.00 95.06 91 PRO A N 1
ATOM 746 C CA . PRO A 1 91 ? 14.875 -5.491 -10.664 1.00 95.06 91 PRO A CA 1
ATOM 747 C C . PRO A 1 91 ? 14.337 -4.633 -9.513 1.00 95.06 91 PRO A C 1
ATOM 749 O O . PRO A 1 91 ? 14.741 -4.829 -8.369 1.00 95.06 91 PRO A O 1
ATOM 752 N N . TYR A 1 92 ? 13.416 -3.702 -9.778 1.00 96.38 92 TYR A N 1
ATOM 753 C CA . TYR A 1 92 ? 12.798 -2.896 -8.727 1.00 96.38 92 TYR A CA 1
ATOM 754 C C . TYR A 1 92 ? 11.861 -3.739 -7.870 1.00 96.38 92 TYR A C 1
ATOM 756 O O . TYR A 1 92 ? 11.927 -3.650 -6.647 1.00 96.38 92 TYR A O 1
ATOM 764 N N . MET A 1 93 ? 11.039 -4.589 -8.490 1.00 95.19 93 MET A N 1
ATOM 765 C CA . MET A 1 93 ? 10.139 -5.472 -7.740 1.00 95.19 93 MET A CA 1
ATOM 766 C C . MET A 1 93 ? 10.883 -6.564 -6.994 1.00 95.19 93 MET A C 1
ATOM 768 O O . MET A 1 93 ? 10.539 -6.830 -5.850 1.00 95.19 93 MET A O 1
ATOM 772 N N . VAL A 1 94 ? 11.938 -7.133 -7.575 1.00 95.62 94 VAL A N 1
ATOM 773 C CA . VAL A 1 94 ? 12.789 -8.104 -6.880 1.00 95.62 94 VAL A CA 1
ATOM 774 C C . VAL A 1 94 ? 13.418 -7.473 -5.639 1.00 95.62 94 VAL A C 1
ATOM 776 O O . VAL A 1 94 ? 13.374 -8.075 -4.573 1.00 95.62 94 VAL A O 1
ATOM 779 N N . MET A 1 95 ? 13.962 -6.253 -5.733 1.00 96.50 95 MET A N 1
ATOM 780 C CA . MET A 1 95 ? 14.494 -5.552 -4.557 1.00 96.50 95 MET A CA 1
ATOM 781 C C . MET A 1 95 ? 13.402 -5.183 -3.544 1.00 96.50 95 MET A C 1
ATOM 783 O O . MET A 1 95 ? 13.648 -5.255 -2.343 1.00 96.50 95 MET A O 1
ATOM 787 N N . PHE A 1 96 ? 12.218 -4.780 -4.012 1.00 96.38 96 PHE A N 1
ATOM 788 C CA . PHE A 1 96 ? 11.094 -4.397 -3.157 1.00 96.38 96 PHE A CA 1
ATOM 789 C C . PHE A 1 96 ? 10.536 -5.588 -2.377 1.00 96.38 96 PHE A C 1
ATOM 791 O O . PHE A 1 96 ? 10.441 -5.508 -1.162 1.00 96.38 96 PHE A O 1
ATOM 798 N N . LEU A 1 97 ? 10.221 -6.691 -3.063 1.00 94.25 97 LEU A N 1
ATOM 799 C CA . LEU A 1 97 ? 9.616 -7.895 -2.482 1.00 94.25 97 LEU A CA 1
ATOM 800 C C . LEU A 1 97 ? 10.594 -8.721 -1.638 1.00 94.25 97 LEU A C 1
ATOM 802 O O . LEU A 1 97 ? 10.161 -9.574 -0.871 1.00 94.25 97 LEU A O 1
ATOM 806 N N . ARG A 1 98 ? 11.904 -8.502 -1.801 1.00 95.62 98 ARG A N 1
ATOM 807 C CA . ARG A 1 98 ? 12.952 -9.085 -0.947 1.00 95.62 98 ARG A CA 1
ATOM 808 C C . ARG A 1 98 ? 13.387 -8.158 0.181 1.00 95.62 98 ARG A C 1
ATOM 810 O O . ARG A 1 98 ? 14.431 -8.400 0.774 1.00 95.62 98 ARG A O 1
ATOM 817 N N . ASP A 1 99 ? 12.653 -7.075 0.425 1.00 96.69 99 ASP A N 1
ATOM 818 C CA . ASP A 1 99 ? 12.960 -6.126 1.490 1.00 96.69 99 ASP A CA 1
ATOM 819 C C . ASP A 1 99 ? 14.383 -5.537 1.394 1.00 96.69 99 ASP A C 1
ATOM 821 O O . ASP A 1 99 ? 14.971 -5.168 2.400 1.00 96.69 99 ASP A O 1
ATOM 825 N N . TYR A 1 100 ? 14.985 -5.406 0.205 1.00 96.12 100 TYR A N 1
ATOM 826 C CA . TYR A 1 100 ? 16.361 -4.882 0.058 1.00 96.12 100 TYR A CA 1
ATOM 827 C C . TYR A 1 100 ? 16.432 -3.367 -0.055 1.00 96.12 100 TYR A C 1
ATOM 829 O O . TYR A 1 100 ? 17.490 -2.765 0.132 1.00 96.12 100 TYR A O 1
ATOM 837 N N . CYS A 1 101 ? 15.324 -2.736 -0.428 1.00 96.62 101 CYS A N 1
ATOM 838 C CA . CYS A 1 101 ? 15.325 -1.323 -0.773 1.00 96.62 101 CYS A CA 1
ATOM 839 C C . CYS A 1 101 ? 14.313 -0.480 -0.009 1.00 96.62 101 CYS A C 1
ATOM 841 O O . CYS A 1 101 ? 14.010 0.638 -0.437 1.00 96.62 101 CYS A O 1
ATOM 843 N N . LEU A 1 102 ? 13.766 -1.004 1.083 1.00 97.44 102 LEU A N 1
ATOM 844 C CA . LEU A 1 102 ? 12.789 -0.291 1.891 1.00 97.44 102 LEU A CA 1
ATOM 845 C C . LEU A 1 102 ? 13.478 0.781 2.742 1.00 97.44 102 LEU A C 1
ATOM 847 O O . LEU A 1 102 ? 14.693 0.784 2.944 1.00 97.44 102 LEU A O 1
ATOM 851 N N . ARG A 1 103 ? 12.711 1.767 3.210 1.00 96.12 103 ARG A N 1
ATOM 852 C CA . ARG A 1 103 ? 13.244 2.783 4.127 1.00 96.12 103 ARG A CA 1
ATOM 853 C C . ARG A 1 103 ? 13.671 2.128 5.446 1.00 96.12 103 ARG A C 1
ATOM 855 O O . ARG A 1 103 ? 12.937 1.269 5.924 1.00 96.12 103 ARG A O 1
ATOM 862 N N . PRO A 1 104 ? 14.746 2.600 6.106 1.00 96.31 104 PRO A N 1
ATOM 863 C CA . PRO A 1 104 ? 15.146 2.105 7.428 1.00 96.31 104 PRO A CA 1
ATOM 864 C C . PRO A 1 104 ? 13.994 2.073 8.447 1.00 96.31 104 PRO A C 1
ATOM 866 O O . PRO A 1 104 ? 13.806 1.089 9.152 1.00 96.31 104 PRO A O 1
ATOM 869 N N . SER A 1 105 ? 13.129 3.093 8.440 1.00 96.56 105 SER A N 1
ATOM 870 C CA . SER A 1 105 ? 11.949 3.148 9.312 1.00 96.56 105 SER A CA 1
ATOM 871 C C . SER A 1 105 ? 10.886 2.076 9.032 1.00 96.56 105 SER A C 1
ATOM 873 O O . SER A 1 105 ? 10.003 1.882 9.863 1.00 96.56 105 SER A O 1
ATOM 875 N N . CYS A 1 106 ? 10.921 1.388 7.885 1.00 97.81 106 CYS A N 1
ATOM 876 C CA . CYS A 1 106 ? 10.026 0.268 7.587 1.00 97.81 106 CYS A CA 1
ATOM 877 C C . CYS A 1 106 ? 10.445 -1.017 8.325 1.00 97.81 106 CYS A C 1
ATOM 879 O O . CYS A 1 106 ? 9.561 -1.776 8.724 1.00 97.81 106 CYS A O 1
ATOM 881 N N . TYR A 1 107 ? 11.747 -1.225 8.563 1.00 97.25 107 TYR A N 1
ATOM 882 C CA . TYR A 1 107 ? 12.275 -2.359 9.345 1.00 97.25 107 TYR A CA 1
ATOM 883 C C . TYR A 1 107 ? 12.020 -2.196 10.851 1.00 97.25 107 TYR A C 1
ATOM 885 O O . TYR A 1 107 ? 11.965 -3.167 11.599 1.00 97.25 107 TYR A O 1
ATOM 893 N N . GLU A 1 108 ? 11.755 -0.969 11.299 1.00 96.62 108 GLU A N 1
ATOM 894 C CA . GLU A 1 108 ? 11.437 -0.640 12.694 1.00 96.62 108 GLU A CA 1
ATOM 895 C C . GLU A 1 108 ? 10.123 0.152 12.797 1.00 96.62 108 GLU A C 1
ATOM 897 O O . GLU A 1 108 ? 9.988 1.109 13.561 1.00 96.62 108 GLU A O 1
ATOM 902 N N . CYS A 1 109 ? 9.125 -0.216 11.987 1.00 97.56 109 CYS A N 1
ATOM 903 C CA . CYS A 1 109 ? 7.910 0.575 11.841 1.00 97.56 109 CYS A CA 1
ATOM 904 C C . CYS A 1 109 ? 7.037 0.556 13.105 1.00 97.56 109 CYS A C 1
ATOM 906 O O . CYS A 1 109 ? 6.239 -0.354 13.326 1.00 97.56 109 CYS A O 1
ATOM 908 N N . VAL A 1 110 ? 7.113 1.626 13.897 1.00 96.00 110 VAL A N 1
ATOM 909 C CA . VAL A 1 110 ? 6.289 1.815 15.107 1.00 96.00 110 VAL A CA 1
ATOM 910 C C . VAL A 1 110 ? 4.788 1.821 14.791 1.00 96.00 110 VAL A C 1
ATOM 912 O O . VAL A 1 110 ? 3.980 1.409 15.619 1.00 96.00 110 VAL A O 1
ATOM 915 N N . ALA A 1 111 ? 4.396 2.243 13.585 1.00 96.69 111 ALA A N 1
ATOM 916 C CA . ALA A 1 111 ? 2.989 2.310 13.197 1.00 96.69 111 ALA A CA 1
ATOM 917 C C . ALA A 1 111 ? 2.307 0.932 13.119 1.00 96.69 111 ALA A C 1
ATOM 919 O O . ALA A 1 111 ? 1.110 0.861 13.362 1.00 96.69 111 ALA A O 1
ATOM 920 N N . LYS A 1 112 ? 3.064 -0.151 12.884 1.00 95.31 112 LYS A N 1
ATOM 921 C CA . LYS A 1 112 ? 2.556 -1.539 12.911 1.00 95.31 112 LYS A CA 1
ATOM 922 C C . LYS A 1 112 ? 2.274 -2.068 14.323 1.00 95.31 112 LYS A C 1
ATOM 924 O O . LYS A 1 112 ? 1.725 -3.144 14.496 1.00 95.31 112 LYS A O 1
ATOM 929 N N . LYS A 1 113 ? 2.703 -1.330 15.352 1.00 93.94 113 LYS A N 1
ATOM 930 C CA . LYS A 1 113 ? 2.423 -1.624 16.768 1.00 93.94 113 LYS A CA 1
ATOM 931 C C . LYS A 1 113 ? 1.426 -0.640 17.380 1.00 93.94 113 LYS A C 1
ATOM 933 O O . LYS A 1 113 ? 1.025 -0.808 18.525 1.00 93.94 113 LYS A O 1
ATOM 938 N N . ASN A 1 114 ? 1.086 0.426 16.659 1.00 94.44 114 ASN A N 1
ATOM 939 C CA . ASN A 1 114 ? 0.274 1.527 17.159 1.00 94.44 114 ASN A CA 1
ATOM 940 C C . ASN A 1 114 ? -0.568 2.094 16.016 1.00 94.44 114 ASN A C 1
ATOM 942 O O . ASN A 1 114 ? -0.244 3.143 15.450 1.00 94.44 114 ASN A O 1
ATOM 946 N N . HIS A 1 115 ? -1.615 1.363 15.652 1.00 95.31 115 HIS A N 1
ATOM 947 C CA . HIS A 1 115 ? -2.570 1.799 14.645 1.00 95.31 115 HIS A CA 1
ATOM 948 C C . HIS A 1 115 ? -3.472 2.886 15.228 1.00 95.31 115 HIS A C 1
ATOM 950 O O . HIS A 1 115 ? -4.010 2.731 16.322 1.00 95.31 115 HIS A O 1
ATOM 956 N N . LYS A 1 116 ? -3.642 3.989 14.495 1.00 96.25 116 LYS A N 1
ATOM 957 C CA . LYS A 1 116 ? -4.506 5.107 14.910 1.00 96.25 116 LYS A CA 1
ATOM 958 C C . LYS A 1 116 ? -5.555 5.494 13.867 1.00 96.25 11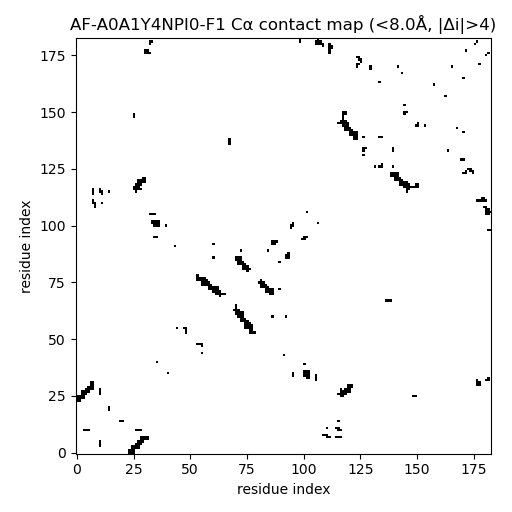6 LYS A C 1
ATOM 960 O O . LYS A 1 116 ? -6.116 6.590 13.947 1.00 96.25 116 LYS A O 1
ATOM 965 N N . SER A 1 117 ? -5.769 4.640 12.869 1.00 97.62 117 SER A N 1
ATOM 966 C CA . SER A 1 117 ? -6.867 4.770 11.917 1.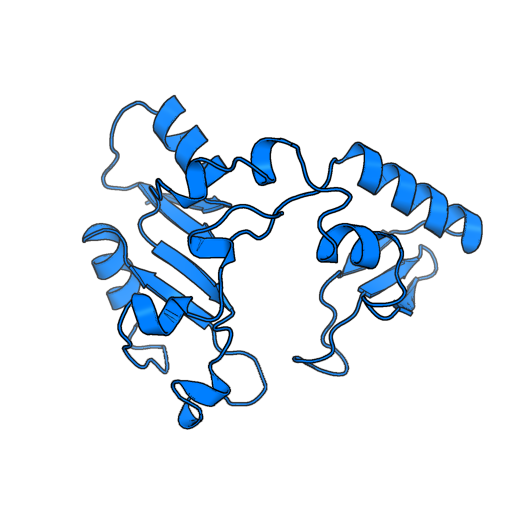00 97.62 117 SER A CA 1
ATOM 967 C C . SER A 1 117 ? -8.199 4.385 12.556 1.00 97.62 117 SER A C 1
ATOM 969 O O . SER A 1 117 ? -8.235 3.702 13.575 1.00 97.62 117 SER A O 1
ATOM 971 N N . ASP A 1 118 ? -9.293 4.837 11.950 1.00 98.25 118 ASP A N 1
ATOM 972 C CA . ASP A 1 118 ? -10.646 4.374 12.257 1.00 98.25 118 ASP A CA 1
ATOM 973 C C . ASP A 1 118 ? -10.966 3.081 11.487 1.00 98.25 118 ASP A C 1
ATOM 975 O O . ASP A 1 118 ? -11.624 2.182 12.011 1.00 98.25 118 ASP A O 1
ATOM 979 N N . LEU A 1 119 ? -10.457 2.977 10.253 1.00 98.12 119 LEU A N 1
ATOM 980 C CA . LEU A 1 119 ? -10.567 1.808 9.381 1.00 98.12 119 LEU A CA 1
ATOM 981 C C . LEU A 1 119 ? -9.207 1.453 8.779 1.00 98.12 119 LEU A C 1
ATOM 983 O O . LEU A 1 119 ? -8.477 2.341 8.338 1.00 98.12 119 LEU A O 1
ATOM 987 N N . THR A 1 120 ? -8.922 0.158 8.668 1.00 98.50 120 THR A N 1
ATOM 988 C CA . THR A 1 120 ? -7.813 -0.365 7.858 1.00 98.50 120 THR A CA 1
ATOM 989 C C . THR A 1 120 ? -8.341 -1.264 6.754 1.00 98.50 120 THR A C 1
ATOM 991 O O . THR A 1 120 ? -9.195 -2.111 7.003 1.00 98.50 120 THR A O 1
ATOM 994 N N . ILE A 1 121 ? -7.816 -1.104 5.542 1.00 98.19 121 ILE A N 1
ATOM 995 C CA . ILE A 1 121 ? -8.172 -1.907 4.368 1.00 98.19 121 ILE A CA 1
ATOM 996 C C . ILE A 1 121 ? -6.940 -2.668 3.867 1.00 98.19 121 ILE A C 1
ATOM 998 O O . ILE A 1 121 ? -5.825 -2.150 3.859 1.00 98.19 121 ILE A O 1
ATOM 1002 N N . ALA A 1 122 ? -7.114 -3.903 3.418 1.00 97.38 122 ALA A N 1
ATOM 1003 C CA . ALA A 1 122 ? -6.036 -4.685 2.824 1.00 97.38 122 ALA A CA 1
ATOM 1004 C C . ALA A 1 122 ? -6.555 -5.714 1.826 1.00 97.38 122 ALA A C 1
ATOM 1006 O O . ALA A 1 122 ? -7.753 -5.957 1.742 1.00 97.38 122 ALA A O 1
ATOM 1007 N N . ASP A 1 123 ? -5.639 -6.366 1.115 1.00 94.62 123 ASP A N 1
ATOM 1008 C CA . ASP A 1 123 ? -5.953 -7.645 0.487 1.00 94.62 123 ASP A CA 1
ATOM 1009 C C . ASP A 1 123 ? -6.132 -8.711 1.585 1.00 94.62 123 ASP A C 1
ATOM 1011 O O . ASP A 1 123 ? -5.330 -8.785 2.524 1.00 94.62 123 ASP A O 1
ATOM 1015 N N . PHE A 1 124 ? -7.155 -9.558 1.461 1.00 96.69 124 PHE A N 1
ATOM 1016 C CA . PHE A 1 124 ? -7.358 -10.700 2.350 1.00 96.69 124 PHE A CA 1
ATOM 1017 C C . PHE A 1 124 ? -6.438 -11.855 1.930 1.00 96.69 124 PHE A C 1
ATOM 1019 O O . PHE A 1 124 ? -6.838 -12.806 1.253 1.00 96.69 124 PHE A O 1
ATOM 1026 N N . TRP A 1 125 ? -5.171 -11.781 2.332 1.00 94.81 125 TRP A N 1
ATOM 1027 C CA . TRP A 1 125 ? -4.241 -12.897 2.167 1.00 94.81 125 TRP A CA 1
ATOM 1028 C C . TRP A 1 125 ? -4.736 -14.124 2.945 1.00 94.81 125 TRP A C 1
ATOM 1030 O O . TRP A 1 125 ? -5.165 -14.003 4.088 1.00 94.81 125 TRP A O 1
ATOM 1040 N N . GLY A 1 126 ? -4.701 -15.305 2.320 1.00 94.94 126 GLY A N 1
ATOM 1041 C CA . GLY A 1 126 ? -5.195 -16.548 2.929 1.00 94.94 126 GLY A CA 1
ATOM 1042 C C . GLY A 1 126 ? -6.708 -16.774 2.824 1.00 94.94 126 GLY A C 1
ATOM 1043 O O . GLY A 1 126 ? -7.210 -17.707 3.449 1.00 94.94 126 GLY A O 1
ATOM 1044 N N . ILE A 1 127 ? -7.437 -15.978 2.027 1.00 95.69 127 ILE A N 1
ATOM 1045 C CA . ILE A 1 127 ? -8.894 -16.126 1.848 1.00 95.69 127 ILE A CA 1
ATOM 1046 C C . ILE A 1 127 ? -9.312 -17.545 1.435 1.00 95.69 127 ILE A C 1
ATOM 1048 O O . ILE A 1 127 ? -10.301 -18.054 1.953 1.00 95.69 127 ILE A O 1
ATOM 1052 N N . ASP A 1 128 ? -8.503 -18.208 0.599 1.00 94.81 128 ASP A N 1
ATOM 1053 C CA . ASP A 1 128 ? -8.695 -19.597 0.154 1.00 94.81 128 ASP A CA 1
ATOM 1054 C C . ASP A 1 128 ? -8.825 -20.589 1.331 1.00 94.81 128 ASP A C 1
ATOM 1056 O O . ASP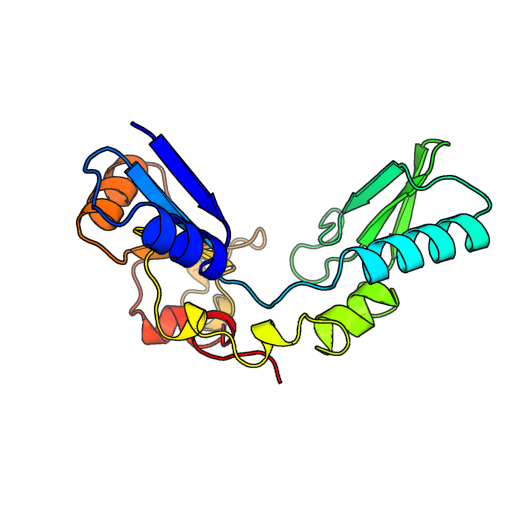 A 1 128 ? -9.522 -21.592 1.220 1.00 94.81 128 ASP A O 1
ATOM 1060 N N . ASN A 1 129 ? -8.190 -20.294 2.472 1.00 95.75 129 ASN A N 1
ATOM 1061 C CA . ASN A 1 129 ? -8.211 -21.144 3.666 1.00 95.75 129 ASN A CA 1
ATOM 1062 C C . ASN A 1 129 ? -9.288 -20.726 4.679 1.00 95.75 129 ASN A C 1
ATOM 1064 O O . ASN A 1 129 ? -9.775 -21.554 5.443 1.00 95.75 129 ASN A O 1
ATOM 1068 N N . VAL A 1 130 ? -9.617 -19.434 4.731 1.00 96.31 130 VAL A N 1
ATOM 1069 C CA . VAL A 1 130 ? -10.456 -18.848 5.789 1.00 96.31 130 VAL A CA 1
ATOM 1070 C C . VAL A 1 130 ? -11.930 -18.777 5.393 1.00 96.31 130 VAL A C 1
ATOM 1072 O O . VAL A 1 130 ? -12.812 -19.073 6.199 1.00 96.31 130 VAL A O 1
ATOM 1075 N N . ALA A 1 131 ? -12.202 -18.340 4.168 1.00 96.19 131 ALA A N 1
ATOM 1076 C CA . ALA A 1 131 ? -13.545 -18.155 3.634 1.00 96.19 131 ALA A CA 1
ATOM 1077 C C . ALA A 1 131 ? -13.508 -18.360 2.109 1.00 96.19 131 ALA A C 1
ATOM 1079 O O . ALA A 1 131 ? -13.667 -17.394 1.357 1.00 96.19 131 ALA A O 1
ATOM 1080 N N . PRO A 1 132 ? -13.251 -19.595 1.634 1.00 96.31 132 PRO A N 1
ATOM 1081 C CA . PRO A 1 132 ? -13.120 -19.890 0.207 1.00 96.31 132 PRO A CA 1
ATOM 1082 C C . PRO A 1 132 ? -14.354 -19.482 -0.604 1.00 96.31 132 PRO A C 1
ATOM 1084 O O . PRO A 1 132 ? -14.228 -19.084 -1.758 1.00 96.31 132 PRO A O 1
ATOM 1087 N N . GLU A 1 133 ? -15.543 -19.503 -0.002 1.00 96.56 133 GLU A N 1
ATOM 1088 C CA . GLU A 1 133 ? -16.789 -19.058 -0.633 1.00 96.56 133 GLU A CA 1
ATOM 1089 C C . GLU A 1 133 ? -16.834 -17.551 -0.937 1.00 96.56 133 GLU A C 1
ATOM 1091 O O . GLU A 1 133 ? -17.651 -17.113 -1.742 1.00 96.56 133 GLU A O 1
ATOM 1096 N N . MET A 1 134 ? -15.957 -16.759 -0.312 1.00 96.19 134 MET A N 1
ATOM 1097 C CA . MET A 1 134 ? -15.809 -15.320 -0.553 1.00 96.19 134 MET A CA 1
ATOM 1098 C C . MET A 1 134 ? -14.733 -15.002 -1.601 1.00 96.19 134 MET A C 1
ATOM 1100 O O . MET A 1 134 ? -14.486 -13.823 -1.872 1.00 96.19 134 MET A O 1
ATOM 1104 N N . ASN A 1 135 ? -14.067 -16.014 -2.172 1.00 94.50 135 ASN A N 1
ATOM 1105 C CA . ASN A 1 135 ? -13.072 -15.829 -3.221 1.00 94.50 135 ASN A CA 1
ATOM 1106 C C . ASN A 1 135 ? -13.677 -16.071 -4.612 1.00 94.50 135 ASN A C 1
ATOM 1108 O O . ASN A 1 135 ? -13.838 -17.205 -5.054 1.00 94.50 135 ASN A O 1
ATOM 1112 N N . ASP A 1 136 ? -13.948 -14.988 -5.336 1.00 91.56 136 ASP A N 1
ATOM 1113 C CA . ASP A 1 136 ? -14.457 -15.010 -6.712 1.00 91.56 136 ASP A CA 1
ATOM 1114 C C . ASP A 1 136 ? -13.344 -14.954 -7.781 1.00 91.56 136 ASP A C 1
ATOM 1116 O O . ASP A 1 136 ? -13.616 -14.793 -8.973 1.00 91.56 136 ASP A O 1
ATOM 1120 N N . GLY A 1 137 ? -12.077 -15.038 -7.363 1.00 88.38 137 GLY A N 1
ATOM 1121 C CA . GLY A 1 137 ? -10.907 -14.917 -8.233 1.00 88.38 137 GLY A CA 1
ATOM 1122 C C . GLY A 1 137 ? -10.558 -13.484 -8.651 1.00 88.38 137 GLY A C 1
ATOM 1123 O O . GLY A 1 137 ? -9.560 -13.297 -9.350 1.00 88.38 137 GLY A O 1
ATOM 1124 N N . LYS A 1 138 ? -11.317 -12.469 -8.217 1.00 88.62 138 LYS A N 1
ATOM 1125 C CA . LYS A 1 138 ? -11.091 -11.046 -8.547 1.00 88.62 138 LYS A CA 1
ATOM 1126 C C . LYS A 1 138 ? -10.450 -10.252 -7.414 1.00 88.62 138 LYS A C 1
ATOM 1128 O O . LYS A 1 138 ? -10.093 -9.093 -7.615 1.00 88.62 138 LYS A O 1
ATOM 1133 N N . GLY A 1 139 ? -10.258 -10.894 -6.265 1.00 89.31 139 GLY A N 1
ATOM 1134 C CA . GLY A 1 139 ? -9.641 -10.316 -5.081 1.00 89.31 139 GLY A CA 1
ATOM 1135 C C . GLY A 1 139 ? -10.666 -9.934 -4.023 1.00 89.31 139 GLY A C 1
ATOM 1136 O O . GLY A 1 139 ? -11.604 -9.187 -4.282 1.00 89.31 139 GLY A O 1
ATOM 1137 N N . THR A 1 140 ? -10.435 -10.413 -2.803 1.00 95.25 140 THR A N 1
ATOM 1138 C CA . THR A 1 140 ? -11.263 -10.118 -1.631 1.00 95.25 140 THR A CA 1
ATOM 1139 C C . THR A 1 140 ? -10.513 -9.154 -0.723 1.00 95.25 140 THR A C 1
ATOM 1141 O O . THR A 1 140 ? -9.358 -9.402 -0.366 1.00 95.25 140 THR A O 1
ATOM 1144 N N . SER A 1 141 ? -11.158 -8.056 -0.336 1.00 96.62 141 SER A N 1
ATOM 1145 C CA . SER A 1 141 ? -10.589 -7.102 0.617 1.00 96.62 141 SER A CA 1
ATOM 1146 C C . SER A 1 141 ? -10.836 -7.547 2.058 1.00 96.62 141 SER A C 1
ATOM 1148 O O . SER A 1 141 ? -11.929 -7.994 2.401 1.00 96.62 141 SER A O 1
ATOM 1150 N N . LEU A 1 142 ? -9.841 -7.361 2.919 1.00 97.88 142 LEU A N 1
ATOM 1151 C CA . LEU A 1 142 ? -9.986 -7.352 4.370 1.00 97.88 142 LEU A CA 1
ATOM 1152 C C . LEU A 1 142 ? -10.282 -5.918 4.825 1.00 97.88 142 LEU A C 1
ATOM 1154 O O . LEU A 1 142 ? -9.601 -4.982 4.402 1.00 97.88 142 LEU A O 1
ATOM 1158 N N . VAL A 1 143 ? -11.269 -5.750 5.704 1.00 98.06 143 VAL A N 1
ATOM 1159 C CA . VAL A 1 143 ? -11.577 -4.475 6.366 1.00 98.06 143 VAL A CA 1
ATOM 1160 C C . VAL A 1 143 ? -11.535 -4.694 7.873 1.00 98.06 143 VAL A C 1
ATOM 1162 O O . VAL A 1 143 ? -12.182 -5.607 8.378 1.00 98.06 143 VAL A O 1
ATOM 1165 N N . ILE A 1 144 ? -10.773 -3.864 8.579 1.00 98.19 144 ILE A N 1
ATOM 1166 C CA . ILE A 1 144 ? -10.629 -3.891 10.037 1.00 98.19 144 ILE A CA 1
ATOM 1167 C C . ILE A 1 144 ? -11.211 -2.588 10.583 1.00 98.19 144 ILE A C 1
ATOM 1169 O O . ILE A 1 144 ? -10.723 -1.503 10.255 1.00 98.19 144 ILE A O 1
ATOM 1173 N N . THR A 1 145 ? -12.243 -2.690 11.418 1.00 97.88 145 THR A N 1
ATOM 1174 C CA . THR A 1 145 ? -12.777 -1.565 12.193 1.00 97.88 145 THR A CA 1
ATOM 1175 C C . THR A 1 145 ? -11.948 -1.401 13.465 1.00 97.88 145 THR A C 1
ATOM 1177 O O . THR A 1 145 ? -11.694 -2.366 14.182 1.00 97.88 145 THR A O 1
ATOM 1180 N N . ARG A 1 146 ? -11.440 -0.188 13.721 1.00 97.38 146 ARG A N 1
ATOM 1181 C CA . ARG A 1 146 ? -10.537 0.083 14.859 1.00 97.38 146 ARG A CA 1
ATOM 1182 C C . ARG A 1 146 ? -11.131 0.983 15.930 1.00 97.38 146 ARG A C 1
ATOM 1184 O O . ARG A 1 146 ? -10.633 1.004 17.051 1.00 97.38 146 ARG A O 1
ATOM 1191 N N . THR A 1 147 ? -12.155 1.750 15.580 1.00 97.25 147 THR A N 1
ATOM 1192 C CA . THR A 1 147 ? -12.848 2.672 16.482 1.00 97.25 147 THR A CA 1
ATOM 1193 C C . THR A 1 147 ? -14.350 2.576 16.248 1.00 97.25 147 THR A C 1
ATOM 1195 O O . THR A 1 147 ? -14.775 2.237 15.143 1.00 97.25 147 THR A O 1
ATOM 1198 N N . ASP A 1 148 ? -15.160 2.962 17.235 1.00 97.25 148 ASP A N 1
ATOM 1199 C CA . ASP A 1 148 ? -16.627 3.032 17.096 1.00 97.25 148 ASP A CA 1
ATOM 1200 C C . ASP A 1 148 ? -17.050 3.940 15.931 1.00 97.25 148 ASP A C 1
ATOM 1202 O O . ASP A 1 148 ? -18.032 3.694 15.228 1.00 97.25 148 ASP A O 1
ATOM 1206 N N . LYS A 1 149 ? -16.261 4.994 15.684 1.00 95.44 149 LYS A N 1
ATOM 1207 C CA . LYS A 1 149 ? -16.448 5.903 14.552 1.00 95.44 149 LYS A CA 1
ATOM 1208 C C . LYS A 1 149 ? -16.168 5.205 13.215 1.00 95.44 149 LYS A C 1
ATOM 1210 O O . LYS A 1 149 ? -16.873 5.460 12.240 1.00 95.44 149 LYS A O 1
ATOM 1215 N N . GLY A 1 150 ? -15.154 4.342 13.161 1.00 96.56 150 GLY A N 1
ATOM 1216 C CA . GLY A 1 150 ? -14.856 3.497 12.006 1.00 96.56 150 GLY A CA 1
ATOM 1217 C C . GLY A 1 150 ? -15.930 2.443 11.761 1.00 96.56 150 GLY A C 1
ATOM 1218 O O . GLY A 1 150 ? -16.371 2.290 10.626 1.00 96.56 150 GLY A O 1
ATOM 1219 N N . ASP A 1 151 ? -16.405 1.787 12.817 1.00 96.94 151 ASP A N 1
ATOM 1220 C CA . ASP A 1 151 ? -17.501 0.816 12.751 1.00 96.94 151 ASP A CA 1
ATOM 1221 C C . ASP A 1 151 ? -18.787 1.454 12.208 1.00 96.94 151 ASP A C 1
ATOM 1223 O O . ASP A 1 151 ? -19.334 1.017 11.194 1.00 96.94 151 ASP A O 1
ATOM 1227 N N . SER A 1 152 ? -19.171 2.605 12.771 1.00 95.75 152 SER A N 1
ATOM 1228 C CA . SER A 1 152 ? -20.299 3.409 12.284 1.00 95.75 152 SER A CA 1
ATOM 1229 C C . SER A 1 152 ? -20.139 3.800 10.811 1.00 95.75 152 SER A C 1
ATOM 1231 O O . SER A 1 152 ? -21.105 3.778 10.049 1.00 95.75 152 SER A O 1
ATOM 1233 N N . LEU A 1 153 ? -18.920 4.158 10.387 1.00 94.50 153 LEU A N 1
ATOM 1234 C CA . LEU A 1 153 ? -18.632 4.507 8.995 1.00 94.50 153 LEU A CA 1
ATOM 1235 C C . LEU A 1 153 ? -18.758 3.292 8.065 1.00 94.50 153 LEU A C 1
ATOM 1237 O O . LEU A 1 153 ? -19.311 3.419 6.971 1.00 94.50 153 LEU A O 1
ATOM 1241 N N . PHE A 1 154 ? -18.263 2.126 8.481 1.00 96.75 154 PHE A N 1
ATOM 1242 C CA . PHE A 1 154 ? -18.374 0.896 7.704 1.00 96.75 154 PHE A CA 1
ATOM 1243 C C . PHE A 1 154 ? -19.834 0.462 7.558 1.00 96.75 154 PHE A C 1
ATOM 1245 O O . PHE A 1 154 ? -20.256 0.120 6.453 1.00 96.75 154 PHE A O 1
ATOM 1252 N N . GLU A 1 155 ? -20.640 0.559 8.616 1.00 96.06 155 GLU A N 1
ATOM 1253 C CA . GLU A 1 155 ? -22.049 0.159 8.572 1.00 96.06 155 GLU A CA 1
ATOM 1254 C C . GLU A 1 155 ? -22.899 0.973 7.586 1.00 96.06 155 GLU A C 1
ATOM 1256 O O . GLU A 1 155 ? -23.811 0.430 6.962 1.00 96.06 155 GLU A O 1
ATOM 1261 N N . ILE A 1 156 ? -22.545 2.234 7.321 1.00 94.31 156 ILE A N 1
ATOM 1262 C CA . ILE A 1 156 ? -23.212 3.048 6.287 1.00 94.31 156 ILE A CA 1
ATOM 1263 C C . ILE A 1 156 ? -23.104 2.398 4.897 1.00 94.31 156 ILE A C 1
ATOM 1265 O O . ILE A 1 156 ? -24.064 2.427 4.117 1.00 94.31 156 ILE A O 1
ATOM 1269 N N . VAL A 1 157 ? -21.941 1.825 4.575 1.00 93.75 157 VAL A N 1
ATOM 1270 C CA . VAL A 1 157 ? -21.669 1.213 3.264 1.00 93.75 157 VAL A CA 1
ATOM 1271 C C . VAL A 1 157 ? -21.931 -0.289 3.247 1.00 93.75 157 VAL A C 1
ATOM 1273 O O . VAL A 1 1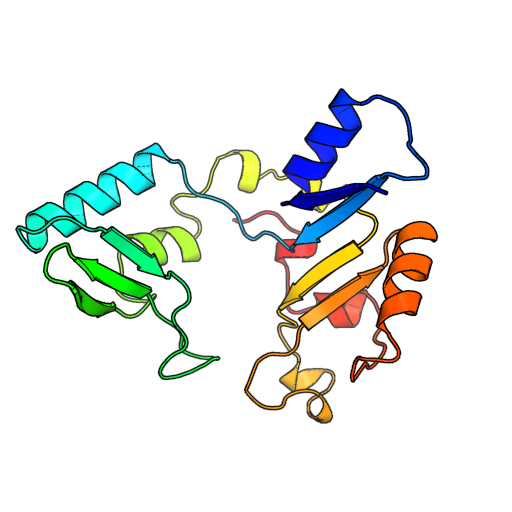57 ? -22.087 -0.866 2.173 1.00 93.75 157 VAL A O 1
ATOM 1276 N N . SER A 1 158 ? -22.023 -0.915 4.419 1.00 94.19 158 SER A N 1
ATOM 1277 C CA . SER A 1 158 ? -22.009 -2.366 4.585 1.00 94.19 158 SER A CA 1
ATOM 1278 C C . SER A 1 158 ? -23.160 -3.080 3.871 1.00 94.19 158 SER A C 1
ATOM 1280 O O . SER A 1 158 ? -22.972 -4.172 3.342 1.00 94.19 158 SER A O 1
ATOM 1282 N N . LYS A 1 159 ? -24.325 -2.429 3.773 1.00 92.88 159 LYS A N 1
ATOM 1283 C CA . LYS A 1 159 ? -25.508 -2.920 3.044 1.00 92.88 159 LYS A CA 1
ATOM 1284 C C . LYS A 1 159 ? -25.305 -3.079 1.533 1.00 92.88 159 LYS A C 1
ATOM 1286 O O . LYS A 1 159 ? -26.085 -3.769 0.889 1.00 92.88 159 LYS A O 1
ATOM 1291 N N . ASN A 1 160 ? -24.284 -2.433 0.971 1.00 96.06 160 ASN A N 1
ATOM 1292 C CA . ASN A 1 160 ? -23.947 -2.506 -0.451 1.00 96.06 160 ASN A CA 1
ATOM 1293 C C . ASN A 1 160 ? -22.774 -3.465 -0.720 1.00 96.06 160 ASN A C 1
ATOM 1295 O O . ASN A 1 160 ? -22.238 -3.475 -1.827 1.00 96.06 160 ASN A O 1
ATOM 1299 N N . LEU A 1 161 ? -22.339 -4.227 0.288 1.00 95.94 161 LEU A N 1
ATOM 1300 C CA . LEU A 1 161 ? -21.193 -5.126 0.211 1.00 95.94 161 LEU A CA 1
ATOM 1301 C C . LEU A 1 161 ? -21.631 -6.571 0.454 1.00 95.94 161 LEU A C 1
ATOM 1303 O O . LEU A 1 161 ? -22.451 -6.851 1.326 1.00 95.94 161 LEU A O 1
ATOM 1307 N N . ILE A 1 162 ? -21.006 -7.504 -0.262 1.00 96.12 162 ILE A N 1
ATOM 1308 C CA . ILE A 1 162 ? -20.987 -8.909 0.146 1.00 96.12 162 ILE A CA 1
ATOM 1309 C C . ILE A 1 162 ? -19.909 -9.012 1.228 1.00 96.12 162 ILE A C 1
ATOM 1311 O O . ILE A 1 162 ? -18.728 -8.815 0.944 1.00 96.12 162 ILE A O 1
ATOM 1315 N N . LYS A 1 163 ? -20.313 -9.248 2.481 1.00 95.88 163 LYS A N 1
ATOM 1316 C CA . LYS A 1 163 ? -19.411 -9.254 3.643 1.00 95.88 163 LYS A CA 1
ATOM 1317 C C . LYS A 1 163 ? -19.558 -10.534 4.461 1.00 95.88 163 LYS A C 1
ATOM 1319 O O . LYS A 1 163 ? -20.666 -11.030 4.652 1.00 95.88 163 LYS A O 1
ATOM 1324 N N . LYS A 1 164 ? -18.438 -11.021 4.996 1.00 96.69 164 LYS A N 1
ATOM 1325 C CA . LYS A 1 164 ? -18.384 -12.097 5.990 1.00 96.69 164 LYS A CA 1
ATOM 1326 C C . LYS A 1 164 ? -17.493 -11.658 7.144 1.00 96.69 164 LYS A C 1
ATOM 1328 O O . LYS A 1 164 ? -16.356 -11.251 6.924 1.00 96.69 164 LYS A O 1
ATOM 1333 N N . ALA A 1 165 ? -18.024 -11.726 8.361 1.00 97.00 165 ALA A N 1
ATOM 1334 C CA . ALA A 1 165 ? -17.257 -11.430 9.562 1.00 97.00 165 ALA A CA 1
ATOM 1335 C C . ALA A 1 165 ? -16.290 -12.581 9.877 1.00 97.00 165 ALA A C 1
ATOM 1337 O O . ALA A 1 165 ? -16.646 -13.755 9.762 1.00 97.00 165 ALA A O 1
ATOM 1338 N N . VAL A 1 166 ? -15.078 -12.228 10.294 1.00 97.44 166 VAL A N 1
ATOM 1339 C CA . VAL A 1 166 ? -14.044 -13.139 10.804 1.00 97.44 166 VAL A CA 1
ATOM 1340 C C . VAL A 1 166 ? -13.408 -12.500 12.039 1.00 97.44 166 VAL A C 1
ATOM 1342 O O . VAL A 1 166 ? -13.506 -11.284 12.212 1.00 97.44 166 VAL A O 1
ATOM 1345 N N . SER A 1 167 ? -12.757 -13.290 12.901 1.00 97.88 167 SER A N 1
ATOM 1346 C CA . SER A 1 167 ? -11.975 -12.702 13.996 1.00 97.88 167 SER A CA 1
ATOM 1347 C C . SER A 1 167 ? -10.764 -11.947 13.445 1.00 97.88 167 SER A C 1
ATOM 1349 O O . SER A 1 167 ? -10.284 -12.237 12.342 1.00 97.88 167 SER A O 1
ATOM 1351 N N . TYR A 1 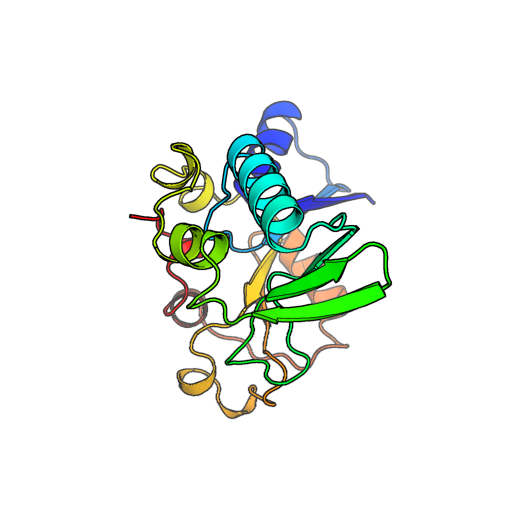168 ? -10.251 -10.995 14.225 1.00 97.50 168 TYR A N 1
ATOM 1352 C CA . TYR A 1 168 ? -9.070 -10.222 13.852 1.00 97.50 168 TYR A CA 1
ATOM 1353 C C . TYR A 1 168 ? -7.869 -11.135 13.569 1.00 97.50 168 TYR A C 1
ATOM 1355 O O . TYR A 1 168 ? -7.249 -11.031 12.513 1.00 97.50 168 TYR A O 1
ATOM 1363 N N . GLU A 1 169 ? -7.595 -12.086 14.464 1.00 97.62 169 GLU A N 1
ATOM 1364 C CA . GLU A 1 169 ? -6.456 -13.009 14.388 1.00 97.62 169 GLU A CA 1
ATOM 1365 C C . GLU A 1 169 ? -6.508 -13.850 13.113 1.00 97.62 169 GLU A C 1
ATOM 1367 O O . GLU A 1 169 ? -5.498 -14.022 12.430 1.00 97.62 169 GLU A O 1
ATOM 1372 N N . VAL A 1 170 ? -7.699 -14.337 12.760 1.00 97.44 170 VAL A N 1
ATOM 1373 C CA . VAL A 1 170 ? -7.922 -15.106 11.535 1.00 97.44 170 VAL A CA 1
ATOM 1374 C C . VAL A 1 170 ? -7.720 -14.224 10.303 1.00 97.44 170 VAL A C 1
ATOM 1376 O O . VAL A 1 170 ? -7.002 -14.626 9.385 1.00 97.44 170 VAL A O 1
ATOM 1379 N N . GLY A 1 171 ? -8.294 -13.017 10.295 1.00 97.19 171 GLY A N 1
ATOM 1380 C CA . GLY A 1 171 ? -8.202 -12.080 9.173 1.00 97.19 171 GLY A CA 1
ATOM 1381 C C . GLY A 1 171 ? -6.771 -11.648 8.846 1.00 97.19 171 GLY A C 1
ATOM 1382 O O . GLY A 1 171 ? -6.436 -11.475 7.676 1.00 97.19 171 GLY A O 1
ATOM 1383 N N . VAL A 1 172 ? -5.903 -11.526 9.855 1.00 97.31 172 VAL A N 1
ATOM 1384 C CA . VAL A 1 172 ? -4.512 -11.064 9.671 1.00 97.31 172 VAL A CA 1
ATOM 1385 C C . VAL A 1 172 ? -3.483 -12.197 9.646 1.00 97.31 172 VAL A C 1
ATOM 1387 O O . VAL A 1 172 ? -2.312 -11.940 9.376 1.00 97.31 172 VAL A O 1
ATOM 1390 N N . SER A 1 173 ? -3.894 -13.450 9.869 1.00 96.75 173 SER A N 1
ATOM 1391 C CA . SER A 1 173 ? -3.012 -14.625 10.012 1.00 96.75 173 SER A CA 1
ATOM 1392 C C . SER A 1 173 ? -1.998 -14.829 8.877 1.00 96.75 173 SER A C 1
ATOM 1394 O O . SER A 1 173 ? -0.897 -15.322 9.113 1.00 96.75 173 SER A O 1
ATOM 1396 N N . HIS A 1 174 ? -2.344 -14.428 7.651 1.00 96.31 174 HIS A N 1
ATOM 1397 C CA . HIS A 1 174 ? -1.481 -14.534 6.468 1.00 96.31 174 HIS A CA 1
ATOM 1398 C C . HIS A 1 174 ? -0.963 -13.168 5.986 1.00 96.31 174 HIS A C 1
ATOM 1400 O O . HIS A 1 174 ? -0.426 -13.057 4.885 1.00 96.31 174 HIS A O 1
ATOM 1406 N N . ASN A 1 175 ? -1.123 -12.113 6.789 1.00 96.19 175 ASN A N 1
ATOM 1407 C CA . ASN A 1 175 ? -0.692 -10.759 6.464 1.00 96.19 175 ASN A CA 1
ATOM 1408 C C . ASN A 1 175 ? 0.191 -10.171 7.580 1.00 96.19 175 ASN A C 1
ATOM 1410 O O . ASN A 1 175 ? -0.233 -9.266 8.304 1.00 96.19 175 ASN A O 1
ATOM 1414 N N . PRO A 1 176 ? 1.457 -10.620 7.702 1.00 96.12 176 PRO A N 1
ATOM 1415 C CA . PRO A 1 176 ? 2.366 -10.135 8.739 1.00 96.12 176 PRO A CA 1
ATOM 1416 C C . PRO A 1 176 ? 2.674 -8.641 8.623 1.00 96.12 176 PRO A C 1
ATOM 1418 O O . PRO A 1 176 ? 3.156 -8.045 9.582 1.00 96.12 176 PRO A O 1
ATOM 1421 N N . SER A 1 177 ? 2.381 -8.012 7.478 1.00 96.69 177 SER A N 1
ATOM 1422 C CA . SER A 1 177 ? 2.573 -6.572 7.299 1.00 96.69 177 SER A CA 1
ATOM 1423 C C . SER A 1 177 ? 1.656 -5.727 8.186 1.00 96.69 177 SER A C 1
ATOM 1425 O O . SER A 1 177 ? 1.970 -4.557 8.392 1.00 96.69 177 SER A O 1
ATOM 1427 N N . GLU A 1 178 ? 0.575 -6.297 8.726 1.00 97.44 178 GLU A N 1
ATOM 1428 C CA . GLU A 1 178 ? -0.261 -5.638 9.734 1.00 97.44 178 GLU A CA 1
ATOM 1429 C C . GLU A 1 178 ? 0.522 -5.390 11.028 1.00 97.44 178 GLU A C 1
ATOM 1431 O O . GLU A 1 178 ? 0.591 -4.264 11.505 1.00 97.44 178 GLU A O 1
ATOM 1436 N N . TYR A 1 179 ? 1.158 -6.434 11.567 1.00 95.75 179 TYR A N 1
ATOM 1437 C CA . TYR A 1 179 ? 1.659 -6.448 12.948 1.00 95.75 179 TYR A CA 1
ATOM 1438 C C . TYR A 1 179 ? 3.185 -6.585 13.070 1.00 95.75 179 TYR A C 1
ATOM 1440 O O . TYR A 1 179 ? 3.734 -6.520 14.172 1.00 95.75 179 TYR A O 1
ATOM 1448 N N . SER A 1 180 ? 3.906 -6.789 11.963 1.00 96.62 180 SER A N 1
ATOM 1449 C CA . SER A 1 180 ? 5.358 -6.984 11.955 1.00 96.62 180 SER A CA 1
ATOM 1450 C C . SER A 1 180 ? 6.058 -6.133 10.903 1.00 96.62 180 SER A C 1
ATOM 1452 O O . SER A 1 180 ? 5.617 -6.009 9.756 1.00 96.62 180 SER A O 1
ATOM 1454 N N . SER A 1 181 ? 7.184 -5.539 11.297 1.00 96.31 181 SER A N 1
ATOM 1455 C CA . SER A 1 181 ? 8.102 -4.893 10.362 1.00 96.31 181 SER A CA 1
ATOM 1456 C C . SER A 1 181 ? 8.680 -5.897 9.366 1.00 96.31 181 SER A C 1
ATOM 1458 O O . SER A 1 181 ? 8.785 -7.088 9.656 1.00 96.31 181 SER A O 1
ATOM 1460 N N . VAL A 1 182 ? 9.081 -5.378 8.209 1.00 94.62 182 VAL A N 1
ATOM 1461 C CA . VAL A 1 182 ? 9.875 -6.118 7.214 1.00 94.62 182 VAL A CA 1
ATOM 1462 C C . VAL A 1 182 ? 11.232 -6.529 7.795 1.00 94.62 182 VAL A C 1
ATOM 1464 O O . VAL A 1 182 ? 11.692 -5.898 8.754 1.00 94.62 182 VAL A O 1
ATOM 1467 N N . ARG A 1 183 ? 11.846 -7.587 7.257 1.00 85.62 183 ARG A N 1
ATOM 1468 C CA . ARG A 1 183 ? 13.083 -8.183 7.790 1.00 85.62 183 ARG A CA 1
ATOM 1469 C C . ARG A 1 183 ? 14.094 -8.476 6.698 1.00 85.62 183 ARG A C 1
ATOM 1471 O O . ARG A 1 183 ? 13.680 -9.023 5.660 1.00 85.62 183 ARG A O 1
#

Secondary structure (DSSP, 8-state):
-EEEEEEHHHHHHHHHHH-S--TTEEEEEE-----B-HHHHHHHHHHHHHHHTS-EEEEEEEE-SS-SSS-EEEEEETT--EEEEETTT-HHHHHHHTTSSB-HHHHT-GGGGS---SEEEEE-TTHHHH-GGG--SS--EEEEE-SHHHHHHHHHHHTTS------HHHHHTT-TTTTS---